Protein AF-A0A1G5GWK2-F1 (afdb_monomer)

Solvent-accessible surface area (backbone atoms only — not comparable to full-atom values): 12241 Å² total; per-residue (Å²): 136,85,73,80,83,69,47,66,73,45,77,50,76,36,78,90,76,44,31,38,38,36,33,33,75,87,71,53,70,38,60,38,48,40,36,56,52,54,61,65,31,82,72,57,94,70,72,61,85,35,79,88,57,49,75,77,46,79,45,73,51,80,86,55,30,36,34,38,29,35,71,88,74,49,69,34,65,44,38,43,66,55,51,64,69,62,24,53,70,39,89,90,46,51,70,92,72,78,83,71,66,73,89,78,49,56,78,72,50,66,67,54,44,51,55,34,43,50,73,40,61,41,94,90,48,95,44,29,36,52,56,52,40,32,60,78,46,78,48,79,44,96,83,30,34,35,44,34,35,28,45,64,96,64,92,85,49,81,68,61,73,57,43,45,59,54,52,24,53,39,42,38,68,33,82,33,36,75,38,47,46,58,47,82,44,72,77,79,67,80,52,82,82,52,30,39,71,70,50,30,58,74,71,72,56,130

pLDDT: mean 75.34, std 11.95, range [33.69, 89.25]

Mean predicted aligned error: 15.95 Å

InterPro domains:
  IPR002744 MIP18 family-like [PF01883] (110-183)
  IPR010376 Gamma-butyrobetaine hydroxylase-like, N-terminal [PF06155] (12-84)
  IPR034904 Fe-S cluster assembly domain superfamily [G3DSA:3.30.300.130] (105-205)
  IPR034904 Fe-S cluster assembly domain superfamily [SSF117916] (107-204)
  IPR038492 GBBH-like, N-terminal domain superfamily [G3DSA:3.30.2020.30] (1-86)
  IPR052339 Iron-Sulfur Protein Maturation MIP18 [PTHR42831] (108-205)

Structure (mmCIF, N/CA/C/O backbone):
data_AF-A0A1G5GWK2-F1
#
_entry.id   AF-A0A1G5GWK2-F1
#
loop_
_atom_site.group_PDB
_atom_site.id
_atom_site.type_symbol
_atom_site.label_atom_id
_atom_site.label_alt_id
_atom_site.label_comp_id
_atom_site.label_asym_id
_atom_site.label_entity_id
_atom_site.label_seq_id
_atom_site.pdbx_PDB_ins_code
_atom_site.Cartn_x
_atom_site.Cartn_y
_atom_site.Cartn_z
_atom_site.occupancy
_atom_site.B_iso_or_equiv
_atom_site.auth_seq_id
_atom_site.auth_comp_id
_atom_site.auth_asym_id
_atom_site.auth_atom_id
_atom_site.pdbx_PDB_model_num
ATOM 1 N N . MET A 1 1 ? -19.608 29.093 22.930 1.00 33.69 1 MET A N 1
ATOM 2 C CA . MET A 1 1 ? -20.678 28.173 23.363 1.00 33.69 1 MET A CA 1
ATOM 3 C C . MET A 1 1 ? -20.001 26.823 23.462 1.00 33.69 1 MET A C 1
ATOM 5 O O . MET A 1 1 ? -19.382 26.441 22.487 1.00 33.69 1 MET A O 1
ATOM 9 N N . SER A 1 2 ? -19.926 26.232 24.654 1.00 42.59 2 SER A N 1
ATOM 10 C CA . SER A 1 2 ? -19.188 24.982 24.875 1.00 42.59 2 SER A CA 1
ATOM 11 C C . SER A 1 2 ? -20.116 23.820 24.558 1.00 42.59 2 SER A C 1
ATOM 13 O O . SER A 1 2 ? -21.103 23.629 25.267 1.00 42.59 2 SER A O 1
ATOM 15 N N . GLU A 1 3 ? -19.836 23.119 23.467 1.00 47.50 3 GLU A N 1
ATOM 16 C CA . GLU A 1 3 ? -20.540 21.899 23.078 1.00 47.50 3 GLU A CA 1
ATOM 17 C C . GLU A 1 3 ? -20.382 20.830 24.177 1.00 47.50 3 GLU A C 1
ATOM 19 O O . GLU A 1 3 ? -19.393 20.844 24.927 1.00 47.50 3 GLU A O 1
ATOM 24 N N . PRO A 1 4 ? -21.399 19.976 24.389 1.00 46.78 4 PRO A N 1
ATOM 25 C CA . PRO A 1 4 ? -21.365 18.980 25.447 1.00 46.78 4 PRO A CA 1
ATOM 26 C C . PRO A 1 4 ? -20.210 18.010 25.197 1.00 46.78 4 PRO A C 1
ATOM 28 O O . PRO A 1 4 ? -20.049 17.481 24.108 1.00 46.78 4 PRO A O 1
ATOM 31 N N . ARG A 1 5 ? -19.401 17.787 26.236 1.00 54.09 5 ARG A N 1
ATOM 32 C CA . ARG A 1 5 ? -18.326 16.791 26.250 1.00 54.09 5 ARG A CA 1
ATOM 33 C C . ARG A 1 5 ? -18.954 15.408 26.095 1.00 54.09 5 ARG A C 1
ATOM 35 O O . ARG A 1 5 ? -19.371 14.824 27.097 1.00 54.09 5 ARG A O 1
ATOM 42 N N . GLU A 1 6 ? -19.074 14.931 24.864 1.00 63.03 6 GLU A N 1
ATOM 43 C CA . GLU A 1 6 ? -19.560 13.588 24.574 1.00 63.03 6 GLU A CA 1
ATOM 44 C C . GLU A 1 6 ? -18.576 12.582 25.175 1.00 63.03 6 GLU A C 1
ATOM 46 O O . GLU A 1 6 ? -17.414 12.491 24.783 1.00 63.03 6 GLU A O 1
ATOM 51 N N . GLN A 1 7 ? -19.028 11.891 26.219 1.00 69.50 7 GLN A N 1
ATOM 52 C CA . GLN A 1 7 ? -18.310 10.771 26.813 1.00 69.50 7 GLN A CA 1
ATOM 53 C C . GLN A 1 7 ? -18.835 9.489 26.167 1.00 69.50 7 GLN A C 1
ATOM 55 O O . GLN A 1 7 ? -20.051 9.377 25.963 1.00 69.50 7 GLN A O 1
ATOM 60 N N . PRO A 1 8 ? -17.960 8.521 25.866 1.00 77.56 8 PRO A N 1
ATOM 61 C CA . PRO A 1 8 ? -18.416 7.214 25.429 1.00 77.56 8 PRO A CA 1
ATOM 62 C C . PRO A 1 8 ? -19.188 6.517 26.554 1.00 77.56 8 PRO A C 1
ATOM 64 O O . PRO A 1 8 ? -18.833 6.641 27.730 1.00 77.56 8 PRO A O 1
ATOM 67 N N . GLN A 1 9 ? -20.260 5.811 26.197 1.00 79.94 9 GLN A N 1
ATOM 68 C CA . GLN A 1 9 ? -20.994 4.949 27.123 1.00 79.94 9 GLN A CA 1
ATOM 69 C C . GLN A 1 9 ? -20.260 3.634 27.354 1.00 79.94 9 GLN A C 1
ATOM 71 O O . GLN A 1 9 ? -20.165 3.188 28.498 1.00 79.94 9 GLN A O 1
ATOM 76 N N . GLU A 1 10 ? -19.717 3.038 26.292 1.00 80.81 10 GLU A N 1
ATOM 77 C CA . GLU A 1 10 ? -19.023 1.760 26.374 1.00 80.81 10 GLU A CA 1
ATOM 78 C C . GLU A 1 10 ? -17.808 1.725 25.442 1.00 80.81 10 GLU A C 1
ATOM 80 O O . GLU A 1 10 ? -17.816 2.290 24.352 1.00 80.81 10 GLU A O 1
ATOM 85 N N . ILE A 1 11 ? -16.733 1.080 25.900 1.00 83.75 11 ILE A N 1
ATOM 86 C CA . ILE A 1 11 ? -15.478 0.933 25.157 1.00 83.75 11 ILE A CA 1
ATOM 87 C C . ILE A 1 11 ? -15.162 -0.556 25.101 1.00 83.75 11 ILE A C 1
ATOM 89 O O . ILE A 1 11 ? -14.971 -1.198 26.138 1.00 83.75 11 ILE A O 1
ATOM 93 N N . ARG A 1 12 ? -15.108 -1.104 23.891 1.00 84.00 12 ARG A N 1
ATOM 94 C CA . ARG A 1 12 ? -14.919 -2.527 23.618 1.00 84.00 12 ARG A CA 1
ATOM 95 C C . ARG A 1 12 ? -13.641 -2.738 22.804 1.00 84.00 12 ARG A C 1
ATOM 97 O O . ARG A 1 12 ? -13.638 -2.600 21.583 1.00 84.00 12 ARG A O 1
ATOM 104 N N . PRO A 1 13 ? -12.524 -3.089 23.458 1.00 79.94 13 PRO A N 1
ATOM 105 C CA . PRO A 1 13 ? -11.309 -3.462 22.746 1.00 79.94 13 PRO A CA 1
ATOM 106 C C . PRO A 1 13 ? -11.412 -4.894 22.196 1.00 79.94 13 PRO A C 1
ATOM 108 O O . PRO A 1 13 ? -11.543 -5.864 22.945 1.00 79.94 13 PRO A O 1
ATOM 111 N N . HIS A 1 14 ? -11.300 -5.045 20.878 1.00 78.62 14 HIS A N 1
ATOM 112 C CA . HIS A 1 14 ? -11.260 -6.324 20.172 1.00 78.62 14 HIS A CA 1
ATOM 113 C C . HIS A 1 14 ? -9.814 -6.714 19.853 1.00 78.62 14 HIS A C 1
ATOM 115 O O . HIS A 1 14 ? -9.308 -6.483 18.757 1.00 78.62 14 HIS A O 1
ATOM 121 N N . THR A 1 15 ? -9.154 -7.392 20.795 1.00 70.69 15 THR A N 1
ATOM 122 C CA . THR A 1 15 ? -7.744 -7.810 20.656 1.00 70.69 15 THR A CA 1
ATOM 123 C C . THR A 1 15 ? -7.492 -8.797 19.513 1.00 70.69 15 THR A C 1
ATOM 125 O O . THR A 1 15 ? -6.421 -8.780 18.923 1.00 70.69 15 THR A O 1
ATOM 128 N N . LYS A 1 16 ? -8.469 -9.644 19.152 1.00 69.50 16 LYS A N 1
ATOM 129 C CA . LYS A 1 16 ? -8.338 -10.586 18.019 1.00 69.50 16 LYS A CA 1
ATOM 130 C C . LYS A 1 16 ? -8.371 -9.900 16.655 1.00 69.50 16 LYS A C 1
ATOM 132 O O . LYS A 1 16 ? -7.682 -10.344 15.747 1.00 69.50 16 LYS A O 1
ATOM 137 N N . SER A 1 17 ? -9.191 -8.860 16.529 1.00 67.94 17 SER A N 1
ATOM 138 C CA . SER A 1 17 ? -9.387 -8.121 15.278 1.00 67.94 17 SER A CA 1
ATOM 139 C C . SER A 1 17 ? -8.560 -6.836 15.226 1.00 67.94 17 SER A C 1
ATOM 141 O O . SER A 1 17 ? -8.677 -6.103 14.256 1.00 67.94 17 SER A O 1
ATOM 143 N N . LYS A 1 18 ? -7.755 -6.557 16.265 1.00 79.00 18 LYS A N 1
ATOM 144 C CA . LYS A 1 18 ? -6.955 -5.332 16.435 1.00 79.00 18 LYS A CA 1
ATOM 145 C C . LYS A 1 18 ? -7.763 -4.046 16.210 1.00 79.00 18 LYS A C 1
ATOM 147 O O . LYS A 1 18 ? -7.310 -3.124 15.534 1.00 79.00 18 LYS A O 1
ATOM 152 N N . ARG A 1 19 ? -8.978 -4.004 16.762 1.00 82.56 19 ARG A N 1
ATOM 153 C CA . ARG A 1 19 ? -9.920 -2.884 16.623 1.00 82.56 19 ARG A CA 1
ATOM 154 C C . ARG A 1 19 ? -10.457 -2.453 17.979 1.00 82.56 19 ARG A C 1
ATOM 156 O O . ARG A 1 19 ? -10.643 -3.284 18.866 1.00 82.56 19 ARG A O 1
ATOM 163 N N . LEU A 1 20 ? -10.685 -1.161 18.153 1.00 84.94 20 LEU A N 1
ATOM 164 C CA . LEU A 1 20 ? -11.293 -0.566 19.333 1.00 84.94 20 LEU A CA 1
ATOM 165 C C . LEU A 1 20 ? -12.658 -0.012 18.938 1.00 84.94 20 LEU A C 1
ATOM 167 O O . LEU A 1 20 ? -12.731 0.962 18.200 1.00 84.94 20 LEU A O 1
ATOM 171 N N . GLU A 1 21 ? -13.720 -0.622 19.446 1.00 85.19 21 GLU A N 1
ATOM 172 C CA . GLU A 1 21 ? -15.083 -0.129 19.264 1.00 85.19 21 GLU A CA 1
ATOM 173 C C . GLU A 1 21 ? -15.439 0.794 20.437 1.00 85.19 21 GLU A C 1
ATOM 175 O O . GLU A 1 21 ? -15.211 0.460 21.605 1.00 85.19 21 GLU A O 1
ATOM 180 N N . ILE A 1 22 ? -15.967 1.976 20.136 1.00 86.31 22 ILE A N 1
ATOM 181 C CA . ILE A 1 22 ? -16.386 2.976 21.116 1.00 86.31 22 ILE A CA 1
ATOM 182 C C . ILE A 1 22 ? -17.835 3.358 20.823 1.00 86.31 22 ILE A C 1
ATOM 184 O O . ILE A 1 22 ? -18.130 3.964 19.799 1.00 86.31 22 ILE A O 1
ATOM 188 N N . GLU A 1 23 ? -18.737 3.037 21.745 1.00 85.06 23 GLU A N 1
ATOM 189 C CA . GLU A 1 23 ? -20.142 3.437 21.678 1.00 85.06 23 GLU A CA 1
ATOM 190 C C . GLU A 1 23 ? -20.323 4.783 22.390 1.00 85.06 23 GLU A C 1
ATOM 192 O O . GLU A 1 23 ? -20.030 4.930 23.583 1.00 85.06 23 GLU A O 1
ATOM 197 N N . TRP A 1 24 ? -20.807 5.787 21.664 1.00 84.00 24 TRP A N 1
ATOM 198 C CA . TRP A 1 24 ? -21.051 7.134 22.171 1.00 84.00 24 TRP A CA 1
ATOM 199 C C . TRP A 1 24 ? -22.454 7.270 22.761 1.00 84.00 24 TRP A C 1
ATOM 201 O O . TRP A 1 24 ? -23.381 6.551 22.404 1.00 84.00 24 TRP A O 1
ATOM 211 N N . GLY A 1 25 ? -22.647 8.254 23.645 1.00 75.62 25 GLY A N 1
ATOM 212 C CA . GLY A 1 25 ? -23.950 8.502 24.276 1.00 75.62 25 GLY A CA 1
ATOM 213 C C . GLY A 1 25 ? -25.089 8.893 23.327 1.00 75.62 25 GLY A C 1
ATOM 214 O O . GLY A 1 25 ? -26.246 8.809 23.734 1.00 75.62 25 GLY A O 1
ATOM 215 N N . ASP A 1 26 ? -24.777 9.294 22.092 1.00 74.81 26 ASP A N 1
ATOM 216 C CA . ASP A 1 26 ? -25.754 9.568 21.028 1.00 74.81 26 ASP A CA 1
ATOM 217 C C . ASP A 1 26 ? -26.204 8.290 20.283 1.00 74.81 26 ASP A C 1
ATOM 219 O O . ASP A 1 26 ? -27.129 8.322 19.478 1.00 74.81 26 ASP A O 1
ATOM 223 N N . GLY A 1 27 ? -25.579 7.141 20.573 1.00 74.69 27 GLY A N 1
ATOM 224 C CA . GLY A 1 27 ? -25.789 5.878 19.861 1.00 74.69 27 GLY A CA 1
ATOM 225 C C . GLY A 1 27 ? -24.891 5.698 18.633 1.00 74.69 27 GLY A C 1
ATOM 226 O O . GLY A 1 27 ? -24.959 4.651 17.994 1.00 74.69 27 GLY A O 1
ATOM 227 N N . HIS A 1 28 ? -24.041 6.685 18.315 1.00 80.38 28 HIS A N 1
ATOM 228 C CA . HIS A 1 28 ? -22.959 6.531 17.337 1.00 80.38 28 HIS A CA 1
ATOM 229 C C . HIS A 1 28 ? -21.973 5.468 17.823 1.00 80.38 28 HIS A C 1
ATOM 231 O O . HIS A 1 28 ? -21.650 5.431 19.012 1.00 80.38 28 HIS A O 1
ATOM 237 N N . ILE A 1 29 ? -21.479 4.628 16.921 1.00 83.31 29 ILE A N 1
ATOM 238 C CA . ILE A 1 29 ? -20.459 3.624 17.228 1.00 83.31 29 ILE A CA 1
ATOM 239 C C . ILE A 1 29 ? -19.264 3.930 16.344 1.00 83.31 29 ILE A C 1
ATOM 241 O O . ILE A 1 29 ? -19.375 3.882 15.125 1.00 83.31 29 ILE A O 1
ATOM 245 N N . SER A 1 30 ? -18.142 4.229 16.983 1.00 82.44 30 SER A N 1
ATOM 246 C CA . SER A 1 30 ? -16.869 4.437 16.313 1.00 82.44 30 SER A CA 1
ATOM 247 C C . SER A 1 30 ? -16.029 3.176 16.347 1.00 82.44 30 SER A C 1
ATOM 249 O O . SER A 1 30 ? -15.806 2.613 17.422 1.00 82.44 30 SER A O 1
ATOM 251 N N . ASP A 1 31 ? -15.518 2.767 15.194 1.00 83.75 31 ASP A N 1
ATOM 252 C CA . ASP A 1 31 ? -14.572 1.662 15.064 1.00 83.75 31 ASP A CA 1
ATOM 253 C C . ASP A 1 31 ? -13.180 2.217 14.745 1.00 83.75 31 ASP A C 1
ATOM 255 O O . ASP A 1 31 ? -12.992 2.904 13.753 1.00 83.75 31 ASP A O 1
ATOM 259 N N . PHE A 1 32 ? -12.189 1.943 15.592 1.00 85.19 32 PHE A N 1
ATOM 260 C CA . PHE A 1 32 ? -10.818 2.401 15.370 1.00 85.19 32 PHE A CA 1
ATOM 261 C C . PHE A 1 32 ? -9.867 1.217 15.177 1.00 85.19 32 PHE A C 1
ATOM 263 O O . PHE A 1 32 ? -9.680 0.425 16.110 1.00 85.19 32 PHE A O 1
ATOM 270 N N . PRO A 1 33 ? -9.182 1.103 14.029 1.00 82.94 33 PRO A N 1
ATOM 271 C CA . PRO A 1 33 ? -8.056 0.190 13.883 1.00 82.94 33 PRO A CA 1
ATOM 272 C C . PRO A 1 33 ? -6.929 0.546 14.864 1.00 82.94 33 PRO A C 1
ATOM 274 O O . PRO A 1 33 ? -6.634 1.718 15.105 1.00 82.94 33 PRO A O 1
ATOM 277 N N . TYR A 1 34 ? -6.244 -0.455 15.420 1.00 82.56 34 TYR A N 1
ATOM 278 C CA . TYR A 1 34 ? -5.101 -0.207 16.312 1.00 82.56 34 TYR A CA 1
ATOM 279 C C . TYR A 1 34 ? -3.940 0.499 15.595 1.00 82.56 34 TYR A C 1
ATOM 281 O O . TYR A 1 34 ? -3.265 1.329 16.209 1.00 82.56 34 TYR A O 1
ATOM 289 N N . SER A 1 35 ? -3.748 0.216 14.302 1.00 75.44 35 SER A N 1
ATOM 290 C CA . SER A 1 35 ? -2.809 0.932 13.430 1.00 75.44 35 SER A CA 1
ATOM 291 C C . SER A 1 35 ? -3.149 2.421 13.360 1.00 75.44 35 SER A C 1
ATOM 293 O O . SER A 1 35 ? -2.309 3.255 13.689 1.00 75.44 35 SER A O 1
ATOM 295 N N . PHE A 1 36 ? -4.414 2.746 13.078 1.00 79.44 36 PHE A N 1
ATOM 296 C CA . PHE A 1 36 ? -4.898 4.123 13.001 1.00 79.44 36 PHE A CA 1
ATOM 297 C C . PHE A 1 36 ? -4.657 4.903 14.298 1.00 79.44 36 PHE A C 1
ATOM 299 O O . PHE A 1 36 ? -4.163 6.034 14.264 1.00 79.44 36 PHE A O 1
ATOM 306 N N . LEU A 1 37 ? -4.976 4.296 15.449 1.00 82.00 37 LEU A N 1
ATOM 307 C CA . LEU A 1 37 ? -4.736 4.908 16.756 1.00 82.00 37 LEU A CA 1
ATOM 308 C C . LEU A 1 37 ? -3.251 5.234 16.912 1.00 82.00 37 LEU A C 1
ATOM 310 O O . LEU A 1 37 ? -2.902 6.364 17.230 1.00 82.00 37 LEU A O 1
ATOM 314 N N . ARG A 1 38 ? -2.368 4.278 16.617 1.00 78.00 38 ARG A N 1
ATOM 315 C CA . ARG A 1 38 ? -0.921 4.474 16.712 1.00 78.00 38 ARG A CA 1
ATOM 316 C C . ARG A 1 38 ? -0.401 5.583 15.790 1.00 78.00 38 ARG A C 1
ATOM 318 O O . ARG A 1 38 ? 0.386 6.407 16.252 1.00 78.00 38 ARG A O 1
ATOM 325 N N . GLU A 1 39 ? -0.815 5.620 14.528 1.00 74.44 39 GLU A N 1
ATOM 326 C CA . GLU A 1 39 ? -0.370 6.640 13.561 1.00 74.44 39 GLU A CA 1
ATOM 327 C C . GLU A 1 39 ? -0.803 8.052 13.965 1.00 74.44 39 GLU A C 1
ATOM 329 O O . GLU A 1 39 ? -0.059 9.026 13.800 1.00 74.44 39 GLU A O 1
ATOM 334 N N . ASN A 1 40 ? -1.990 8.151 14.562 1.00 74.75 40 ASN A N 1
ATOM 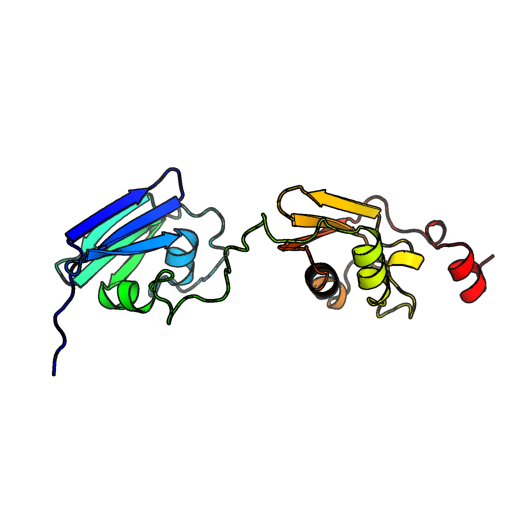335 C CA . ASN A 1 40 ? -2.573 9.401 15.032 1.00 74.75 40 ASN A CA 1
ATOM 336 C C . ASN A 1 40 ? -2.272 9.688 16.511 1.00 74.75 40 ASN A C 1
ATOM 338 O O . ASN A 1 40 ? -2.878 10.585 17.101 1.00 74.75 40 ASN A O 1
ATOM 342 N N . ALA A 1 41 ? -1.314 8.976 17.116 1.00 76.31 41 ALA A N 1
ATOM 343 C CA . ALA A 1 41 ? -0.930 9.162 18.509 1.00 76.31 41 ALA A CA 1
ATOM 344 C C . ALA A 1 41 ? -0.387 10.583 18.759 1.00 76.31 41 ALA A C 1
ATOM 346 O O . ALA A 1 41 ? 0.714 10.916 18.312 1.00 76.31 41 ALA A O 1
ATOM 347 N N . PRO A 1 42 ? -1.089 11.437 19.530 1.00 67.25 42 PRO A N 1
ATOM 348 C CA . PRO A 1 42 ? -0.737 12.855 19.653 1.00 67.25 42 PRO A CA 1
ATOM 349 C C . PRO A 1 42 ? 0.559 13.102 20.439 1.00 67.25 42 PRO A C 1
ATOM 351 O O . PRO A 1 42 ? 1.153 14.174 20.342 1.00 67.25 42 PRO A O 1
ATOM 354 N N . SER A 1 43 ? 0.986 12.132 21.250 1.00 67.38 43 SER A N 1
ATOM 355 C CA . SER A 1 43 ? 2.127 12.246 22.163 1.00 67.38 43 SER A CA 1
ATOM 356 C C . SER A 1 43 ? 3.369 11.476 21.715 1.00 67.38 43 SER A C 1
ATOM 358 O O . SER A 1 43 ? 4.356 11.472 22.450 1.00 67.38 43 SER A O 1
ATOM 360 N N . LEU A 1 44 ? 3.336 10.816 20.552 1.00 66.31 44 LEU A N 1
ATOM 361 C CA . LEU A 1 44 ? 4.455 10.017 20.058 1.00 66.31 44 LEU A CA 1
ATOM 362 C C . LEU A 1 44 ? 5.167 10.743 18.907 1.00 66.31 44 LEU A C 1
ATOM 364 O O . LEU A 1 44 ? 4.525 11.101 17.922 1.00 66.31 44 LEU A O 1
ATOM 368 N N . PRO A 1 45 ? 6.484 11.005 19.028 1.00 55.22 45 PRO A N 1
ATOM 369 C CA . PRO A 1 45 ? 7.229 11.771 18.030 1.00 55.22 45 PRO A CA 1
ATOM 370 C C . PRO A 1 45 ? 7.540 10.967 16.761 1.00 55.22 45 PRO A C 1
ATOM 372 O O . PRO A 1 45 ? 7.840 11.568 15.733 1.00 55.22 45 PRO A O 1
ATOM 375 N N . ASP A 1 46 ? 7.480 9.634 16.835 1.00 56.12 46 ASP A N 1
ATOM 376 C CA . ASP A 1 46 ? 7.877 8.724 15.766 1.00 56.12 46 ASP A CA 1
ATOM 377 C C . ASP A 1 46 ? 6.643 7.969 15.251 1.00 56.12 46 ASP A C 1
ATOM 379 O O . ASP A 1 46 ? 6.181 6.995 15.850 1.00 56.12 46 ASP A O 1
ATOM 383 N N . ARG A 1 47 ? 6.085 8.459 14.137 1.00 59.56 47 ARG A N 1
ATOM 384 C CA . ARG A 1 47 ? 5.023 7.796 13.358 1.00 59.56 47 ARG A CA 1
ATOM 385 C C . ARG A 1 47 ? 5.600 6.632 12.540 1.00 59.56 47 ARG A C 1
ATOM 387 O O . ARG A 1 47 ? 5.328 6.515 11.349 1.00 59.56 47 ARG A O 1
ATOM 394 N N . ALA A 1 48 ? 6.495 5.850 13.142 1.00 51.00 48 ALA A N 1
ATOM 395 C CA . ALA A 1 48 ? 7.021 4.651 12.512 1.00 51.00 48 ALA A CA 1
ATOM 396 C C . ALA A 1 48 ? 5.902 3.633 12.303 1.00 51.00 48 ALA A C 1
ATOM 398 O O . ALA A 1 48 ? 4.909 3.639 13.034 1.00 51.00 48 ALA A O 1
ATOM 399 N N . ASP A 1 49 ? 6.126 2.790 11.296 1.00 56.19 49 ASP A N 1
ATOM 400 C CA . ASP A 1 49 ? 5.263 1.713 10.825 1.00 56.19 49 ASP A CA 1
ATOM 401 C C . ASP A 1 49 ? 4.367 1.143 11.935 1.00 56.19 49 ASP A C 1
ATOM 403 O O . ASP A 1 49 ? 4.814 0.434 12.837 1.00 56.19 49 ASP A O 1
ATOM 407 N N . ALA A 1 50 ? 3.088 1.518 11.890 1.00 59.19 50 ALA A N 1
ATOM 408 C CA . ALA A 1 50 ? 2.080 1.056 12.836 1.00 59.19 50 ALA A CA 1
ATOM 409 C C . ALA A 1 50 ? 1.571 -0.353 12.501 1.00 59.19 50 ALA A C 1
ATOM 411 O O . ALA A 1 50 ? 0.702 -0.890 13.201 1.00 59.19 50 ALA A O 1
ATOM 412 N N . SER A 1 51 ? 2.106 -0.954 11.432 1.00 52.72 51 SER A N 1
ATOM 413 C CA . SER A 1 51 ? 1.743 -2.287 10.994 1.00 52.72 51 SER A CA 1
ATOM 414 C C . SER A 1 51 ? 2.185 -3.307 12.054 1.00 52.72 51 SER A C 1
ATOM 416 O O . SER A 1 51 ? 3.348 -3.440 12.424 1.00 52.72 51 SER A O 1
ATOM 418 N N . GLY A 1 52 ? 1.206 -3.992 12.645 1.00 60.19 52 GLY A N 1
ATOM 419 C CA . GLY A 1 52 ? 1.462 -5.037 13.636 1.00 60.19 52 GLY A CA 1
ATOM 420 C C . GLY A 1 52 ? 1.551 -4.594 15.099 1.00 60.19 52 GLY A C 1
ATOM 421 O O . GLY A 1 52 ? 1.768 -5.463 15.937 1.00 60.19 52 GLY A O 1
ATOM 422 N N . ILE A 1 53 ? 1.316 -3.321 15.439 1.00 67.88 53 ILE A N 1
ATOM 423 C CA . ILE A 1 53 ? 1.298 -2.878 16.844 1.00 67.88 53 ILE A CA 1
ATOM 424 C C . ILE A 1 53 ? -0.014 -3.285 17.534 1.00 67.88 53 ILE A C 1
ATOM 426 O O . ILE A 1 53 ? -1.112 -3.048 17.031 1.00 67.88 53 ILE A O 1
ATOM 430 N N . ASP A 1 54 ? 0.111 -3.880 18.721 1.00 75.12 54 ASP A N 1
ATOM 431 C CA . ASP A 1 54 ? -1.010 -4.269 19.576 1.00 75.12 54 ASP A CA 1
ATOM 432 C C . ASP A 1 54 ? -1.151 -3.319 20.775 1.00 75.12 54 ASP A C 1
ATOM 434 O O . ASP A 1 54 ? -0.163 -2.853 21.348 1.00 75.12 54 ASP A O 1
ATOM 438 N N . ILE A 1 55 ? -2.392 -3.035 21.173 1.00 80.31 55 ILE A N 1
ATOM 439 C CA . ILE A 1 55 ? -2.691 -2.291 22.400 1.00 80.31 55 ILE A CA 1
ATOM 440 C C . ILE A 1 55 ? -2.958 -3.299 23.515 1.00 80.31 55 ILE A C 1
ATOM 442 O O . ILE A 1 55 ? -3.833 -4.161 23.402 1.00 80.31 55 ILE A O 1
ATOM 446 N N . THR A 1 56 ? -2.179 -3.188 24.586 1.00 81.50 56 THR A N 1
ATOM 447 C CA . THR A 1 56 ? -2.188 -4.124 25.715 1.00 81.50 56 THR A CA 1
ATOM 448 C C . THR A 1 56 ? -3.096 -3.668 26.850 1.00 81.50 56 THR A C 1
ATOM 450 O O . THR A 1 56 ? -3.661 -4.515 27.539 1.00 81.50 56 THR A O 1
ATOM 453 N N . ASP A 1 57 ? -3.266 -2.355 27.028 1.00 81.50 57 ASP A N 1
ATOM 454 C CA . ASP A 1 57 ? -4.065 -1.788 28.114 1.00 81.50 57 ASP A CA 1
ATOM 455 C C . ASP A 1 57 ? -4.753 -0.479 27.706 1.00 81.50 57 ASP A C 1
ATOM 457 O O . ASP A 1 57 ? -4.241 0.291 26.887 1.00 81.50 57 ASP A O 1
ATOM 461 N N . PHE A 1 58 ? -5.920 -0.232 28.305 1.00 83.88 58 PHE A N 1
ATOM 462 C CA . PHE A 1 58 ? -6.754 0.943 28.069 1.00 83.88 58 PHE A CA 1
ATOM 463 C C . PHE A 1 58 ? -7.238 1.492 29.412 1.00 83.88 58 PHE A C 1
ATOM 465 O O . PHE A 1 58 ? -8.025 0.847 30.108 1.00 83.88 58 PHE A O 1
ATOM 472 N N . GLN A 1 59 ? -6.804 2.698 29.775 1.00 82.50 59 GLN A N 1
ATOM 473 C CA . GLN A 1 59 ? -7.168 3.335 31.040 1.00 82.50 59 GLN A CA 1
ATOM 4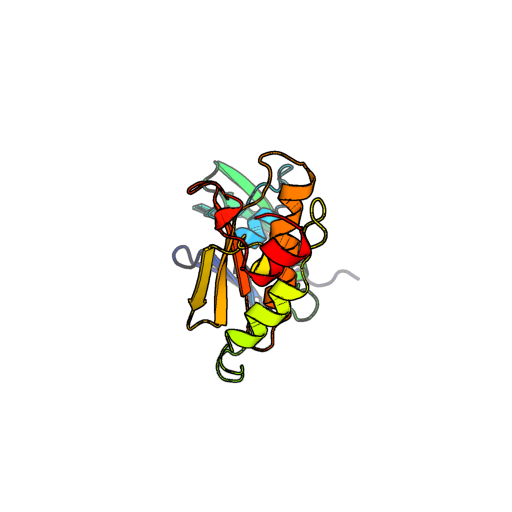74 C C . GLN A 1 59 ? -7.873 4.670 30.790 1.00 82.50 59 GLN A C 1
ATOM 476 O O . GLN A 1 59 ? -7.265 5.585 30.231 1.00 82.50 59 GLN A O 1
ATOM 481 N N . PRO A 1 60 ? -9.135 4.848 31.216 1.00 81.75 60 PRO A N 1
ATOM 482 C CA . PRO A 1 60 ? -9.780 6.152 31.149 1.00 81.75 60 PRO A CA 1
ATOM 483 C C . PRO A 1 60 ? -9.061 7.147 32.073 1.00 81.75 60 PRO A C 1
ATOM 485 O O . PRO A 1 60 ? -8.874 6.901 33.267 1.00 81.75 60 PRO A O 1
ATOM 488 N N . VAL A 1 61 ? -8.671 8.297 31.523 1.00 81.94 61 VAL A N 1
ATOM 489 C CA . VAL A 1 61 ? -8.016 9.388 32.252 1.00 81.94 61 VAL A CA 1
ATOM 490 C C . VAL A 1 61 ? -9.063 10.446 32.584 1.00 81.94 61 VAL A C 1
ATOM 492 O O . VAL A 1 61 ? -9.341 11.377 31.822 1.00 81.94 61 VAL A O 1
ATOM 495 N N . GLY A 1 62 ? -9.675 10.287 33.756 1.00 78.62 62 GLY A N 1
ATOM 496 C CA . GLY A 1 62 ? -10.755 11.159 34.210 1.00 78.62 62 GLY A CA 1
ATOM 497 C C . GLY A 1 62 ? -11.989 11.054 33.310 1.00 78.62 62 GLY A C 1
ATOM 498 O O . GLY A 1 62 ? -12.423 9.960 32.971 1.00 78.62 62 GLY A O 1
ATOM 499 N N . HIS A 1 63 ? -12.565 12.200 32.941 1.00 75.69 63 HIS A N 1
ATOM 500 C CA . HIS A 1 63 ? -13.807 12.278 32.155 1.00 75.69 63 HIS A CA 1
ATOM 501 C C . HIS A 1 63 ? -13.604 12.763 30.711 1.00 75.69 63 HIS A C 1
ATOM 503 O O . HIS A 1 63 ? -14.584 13.045 30.028 1.00 75.69 63 HIS A O 1
ATOM 509 N N . TYR A 1 64 ? -12.360 12.948 30.258 1.00 78.50 64 TYR A N 1
ATOM 510 C CA . TYR A 1 64 ? -12.084 13.660 29.000 1.00 78.50 64 TYR A CA 1
ATOM 511 C C . TYR A 1 64 ? -11.130 12.936 28.045 1.00 78.50 64 TYR A C 1
ATOM 513 O O . TYR A 1 64 ? -10.972 13.387 26.910 1.00 78.50 64 TYR A O 1
ATOM 521 N N . ALA A 1 65 ? -10.474 11.864 28.487 1.00 85.62 65 ALA A N 1
ATOM 522 C CA . ALA A 1 65 ? -9.484 11.165 27.688 1.00 85.62 65 ALA A CA 1
ATOM 523 C C . ALA A 1 65 ? -9.376 9.686 28.061 1.00 85.62 65 ALA A C 1
ATOM 525 O O . ALA A 1 65 ? -9.786 9.265 29.144 1.00 85.62 65 ALA A O 1
ATOM 526 N N . ILE A 1 66 ? -8.740 8.933 27.176 1.00 86.75 66 ILE A N 1
ATOM 527 C CA . ILE A 1 66 ? -8.293 7.564 27.379 1.00 86.75 66 ILE A CA 1
ATOM 528 C C . ILE A 1 66 ? -6.796 7.486 27.124 1.00 86.75 66 ILE A C 1
ATOM 530 O O . ILE A 1 66 ? -6.280 8.037 26.154 1.00 86.75 66 ILE A O 1
ATOM 534 N N . GLN A 1 67 ? -6.091 6.814 28.019 1.00 88.69 67 GLN A N 1
ATOM 535 C CA . GLN A 1 67 ? -4.704 6.443 27.834 1.00 88.69 67 GLN A CA 1
ATOM 536 C C . GLN A 1 67 ? -4.654 5.006 27.328 1.00 88.69 67 GLN A C 1
ATOM 538 O O . GLN A 1 67 ? -5.265 4.116 27.912 1.00 88.69 67 GLN A O 1
ATOM 543 N N . MET A 1 68 ? -3.934 4.795 26.237 1.00 87.50 68 MET A N 1
ATOM 544 C CA . MET A 1 68 ? -3.736 3.491 25.616 1.00 87.50 68 MET A CA 1
ATOM 545 C C . MET A 1 68 ? -2.261 3.127 25.716 1.00 87.50 68 MET A C 1
ATOM 547 O O . MET A 1 68 ? -1.406 3.960 25.405 1.00 87.50 68 MET A O 1
ATOM 551 N N . THR A 1 69 ? -1.964 1.903 26.144 1.00 86.31 69 THR A N 1
ATOM 552 C CA . THR A 1 69 ? -0.595 1.389 26.254 1.00 86.31 69 THR A CA 1
ATOM 553 C C . THR A 1 69 ? -0.339 0.355 25.168 1.00 86.31 69 THR A C 1
ATOM 555 O O . THR A 1 69 ? -1.006 -0.677 25.096 1.00 86.31 69 THR A O 1
ATOM 558 N N . PHE A 1 70 ? 0.648 0.628 24.326 1.00 84.06 70 PHE A N 1
ATOM 559 C CA . PHE A 1 70 ? 1.070 -0.242 23.236 1.00 84.06 70 PHE A CA 1
ATOM 560 C C . PHE A 1 70 ? 2.024 -1.333 23.739 1.00 84.06 70 PHE A C 1
ATOM 562 O O . PHE A 1 70 ? 2.705 -1.157 24.750 1.00 84.06 70 PHE A O 1
ATOM 569 N N . ASP A 1 71 ? 2.108 -2.445 23.009 1.00 81.25 71 ASP A N 1
ATOM 570 C CA . ASP A 1 71 ? 3.073 -3.533 23.249 1.00 81.25 71 ASP A CA 1
ATOM 571 C C . ASP A 1 71 ? 4.534 -3.043 23.272 1.00 81.25 71 ASP A C 1
ATOM 573 O O . ASP A 1 71 ? 5.359 -3.556 24.027 1.00 81.25 71 ASP A O 1
ATOM 577 N N . THR A 1 72 ? 4.836 -1.955 22.556 1.00 74.88 72 THR A N 1
ATOM 578 C CA . THR A 1 72 ? 6.157 -1.305 22.566 1.00 74.88 72 THR A CA 1
ATOM 579 C C . THR A 1 72 ? 6.538 -0.696 23.925 1.00 74.88 72 THR A C 1
ATOM 581 O O . THR A 1 72 ? 7.663 -0.229 24.104 1.00 74.88 72 THR A O 1
ATOM 584 N N . GLY A 1 73 ? 5.616 -0.680 24.895 1.00 77.94 73 GLY A N 1
ATOM 585 C CA . GLY A 1 73 ? 5.772 -0.043 26.205 1.00 77.94 73 GLY A CA 1
ATOM 586 C C . GLY A 1 73 ? 5.480 1.459 26.192 1.00 77.94 73 GLY A C 1
ATOM 587 O O . GLY A 1 73 ? 5.508 2.110 27.237 1.00 77.94 73 GLY A O 1
ATOM 588 N N . GLU A 1 74 ? 5.176 2.021 25.024 1.00 82.44 74 GLU A N 1
ATOM 589 C CA . GLU A 1 74 ? 4.765 3.410 24.880 1.00 82.44 74 GLU A CA 1
ATOM 590 C C . GLU A 1 74 ? 3.291 3.572 25.246 1.00 82.44 74 GLU A C 1
ATOM 592 O O . GLU A 1 74 ? 2.476 2.669 25.068 1.00 82.44 74 GLU A O 1
ATOM 597 N N . SER A 1 75 ? 2.922 4.741 25.761 1.00 83.88 75 SER A N 1
ATOM 598 C CA . SER A 1 75 ? 1.524 5.073 26.031 1.00 83.88 75 SER A CA 1
ATOM 599 C C . SER A 1 75 ? 1.164 6.394 25.376 1.00 83.88 75 SER A C 1
ATOM 601 O O . SER A 1 75 ? 1.949 7.343 25.420 1.00 83.88 75 SER A O 1
ATOM 603 N N . ALA A 1 76 ? -0.028 6.456 24.791 1.00 84.50 76 ALA A N 1
ATOM 604 C CA . ALA A 1 76 ? -0.575 7.673 24.210 1.00 84.50 76 ALA A CA 1
ATOM 605 C C . ALA A 1 76 ? -1.926 8.008 24.832 1.00 84.50 76 ALA A C 1
ATOM 607 O O . ALA A 1 76 ? -2.720 7.121 25.146 1.00 84.50 76 ALA A O 1
ATOM 608 N N . THR A 1 77 ? -2.178 9.302 25.007 1.00 87.00 77 THR A N 1
ATOM 609 C CA . THR A 1 77 ? -3.426 9.806 25.583 1.00 87.00 77 THR A CA 1
ATOM 610 C C . THR A 1 77 ? -4.259 10.461 24.495 1.00 87.00 77 THR A C 1
ATOM 612 O O . THR A 1 77 ? -3.856 11.483 23.945 1.00 87.00 77 THR A O 1
ATOM 615 N N . TYR A 1 78 ? -5.439 9.907 24.233 1.00 85.19 78 TYR A N 1
ATOM 616 C CA . TYR A 1 78 ? -6.409 10.433 23.279 1.00 85.19 78 TYR A CA 1
ATOM 617 C C . TYR A 1 78 ? -7.542 11.104 24.031 1.00 85.19 78 TYR A C 1
ATOM 619 O O . TYR A 1 78 ? -8.139 10.513 24.929 1.00 85.19 78 TYR A O 1
ATOM 627 N N . THR A 1 79 ? -7.855 12.344 23.679 1.00 86.44 79 THR A N 1
ATOM 628 C CA . THR A 1 79 ? -9.069 12.982 24.186 1.00 86.44 79 THR A CA 1
ATOM 629 C C . THR A 1 79 ? -10.287 12.414 23.465 1.00 86.44 79 THR A C 1
ATOM 631 O O . THR A 1 79 ? -10.199 12.030 22.300 1.00 86.44 79 THR A O 1
ATOM 634 N N . TRP A 1 80 ? -11.439 12.385 24.139 1.00 85.31 80 TRP A N 1
ATOM 635 C CA . TRP A 1 80 ? -12.692 11.944 23.513 1.00 85.31 80 TRP A CA 1
ATOM 636 C C . TRP A 1 80 ? -13.036 12.772 22.273 1.00 85.31 80 TRP A C 1
ATOM 638 O O . TRP A 1 80 ? -13.451 12.225 21.262 1.00 85.31 80 TRP A O 1
ATOM 648 N N . GLU A 1 81 ? -12.769 14.077 22.330 1.00 81.38 81 GLU A N 1
ATOM 649 C CA . GLU A 1 81 ? -12.936 14.998 21.203 1.00 81.38 81 GLU A CA 1
ATOM 650 C C . GLU A 1 81 ? -12.010 14.656 20.029 1.00 81.38 81 GLU A C 1
ATOM 652 O O . GLU A 1 81 ? -12.448 14.668 18.884 1.00 81.38 81 GLU A O 1
ATOM 657 N N . ALA A 1 82 ? -10.749 14.301 20.299 1.00 79.81 82 ALA A N 1
ATOM 658 C CA . ALA A 1 82 ? -9.823 13.905 19.244 1.00 79.81 82 ALA A CA 1
ATOM 659 C C . ALA A 1 82 ? -10.255 12.592 18.590 1.00 79.81 82 ALA A C 1
ATOM 661 O O . ALA A 1 82 ? -10.229 12.508 17.371 1.00 79.81 82 ALA A O 1
ATOM 662 N N . LEU A 1 83 ? -10.692 11.600 19.374 1.00 83.00 83 LEU A N 1
ATOM 663 C CA . LEU A 1 83 ? -11.222 10.349 18.823 1.00 83.00 83 LEU A CA 1
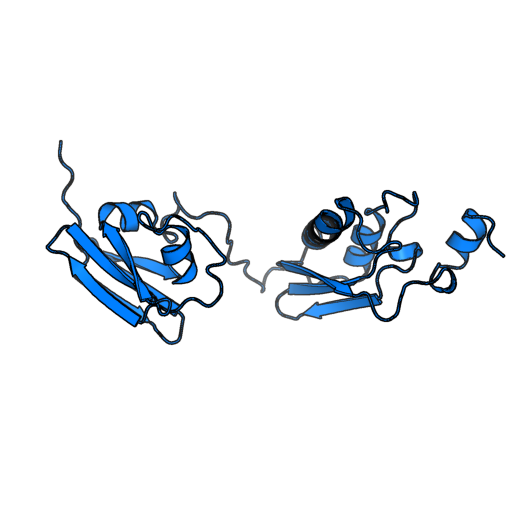ATOM 664 C C . LEU A 1 83 ? -12.469 10.608 17.980 1.00 83.00 83 LEU A C 1
ATOM 666 O O . LEU A 1 83 ? -12.533 10.137 16.856 1.00 83.00 83 LEU A O 1
ATOM 670 N N . ARG A 1 84 ? -13.412 11.418 18.472 1.00 79.69 84 ARG A N 1
ATOM 671 C CA . ARG A 1 84 ? -14.643 11.723 17.734 1.00 79.69 84 ARG A CA 1
ATOM 672 C C . ARG A 1 84 ? -14.385 12.498 16.443 1.00 79.69 84 ARG A C 1
ATOM 674 O O . ARG A 1 84 ? -15.042 12.241 15.448 1.00 79.69 84 ARG A O 1
ATOM 681 N N . ASN A 1 85 ? -13.441 13.436 16.453 1.00 77.38 85 ASN A N 1
ATOM 682 C CA . ASN A 1 85 ? -13.077 14.190 15.254 1.00 77.38 85 ASN A CA 1
ATOM 683 C C . ASN A 1 85 ? -12.201 13.384 14.286 1.00 77.38 85 ASN A C 1
ATOM 685 O O . ASN A 1 85 ? -12.109 13.732 13.123 1.00 77.38 85 ASN A O 1
ATOM 689 N N . SER A 1 86 ? -11.534 12.333 14.759 1.00 70.88 86 SER A N 1
ATOM 690 C CA . SER A 1 86 ? -10.704 11.452 13.925 1.00 70.88 86 SER A CA 1
ATOM 691 C C . SER A 1 86 ? -11.427 10.139 13.639 1.00 70.88 86 SER A C 1
ATOM 693 O O . SER A 1 86 ? -10.776 9.123 13.423 1.00 70.88 86 SER A O 1
ATOM 695 N N . ASP A 1 87 ? -12.755 10.135 13.742 1.00 73.25 87 ASP A N 1
ATOM 696 C CA . ASP A 1 87 ? -13.567 8.942 13.596 1.00 73.25 87 ASP A CA 1
ATOM 697 C C . ASP A 1 87 ? -13.526 8.449 12.145 1.00 73.25 87 ASP A C 1
ATOM 699 O O . ASP A 1 87 ? -14.056 9.139 11.276 1.00 73.25 87 ASP A O 1
ATOM 703 N N . PRO A 1 88 ? -12.925 7.285 11.848 1.00 64.81 88 PRO A N 1
ATOM 704 C CA . PRO A 1 88 ? -12.848 6.799 10.472 1.00 64.81 88 PRO A CA 1
ATOM 705 C C . PRO A 1 88 ? -14.224 6.364 9.946 1.00 64.81 88 PRO A C 1
ATOM 707 O O . PRO A 1 88 ? -14.418 6.294 8.737 1.00 64.81 88 PRO A O 1
ATOM 710 N N . THR A 1 89 ? -15.186 6.103 10.840 1.00 63.69 89 THR A N 1
ATOM 711 C CA . THR A 1 89 ? -16.577 5.791 10.486 1.00 63.69 89 THR A CA 1
ATOM 712 C C . THR A 1 89 ? -17.435 7.027 10.200 1.00 63.69 89 THR A C 1
ATOM 714 O O . THR A 1 89 ? -18.571 6.883 9.748 1.00 63.69 89 THR A O 1
ATOM 717 N N . ASP A 1 90 ? -16.925 8.238 10.444 1.00 63.50 90 ASP A N 1
ATOM 718 C CA . ASP A 1 90 ? -17.615 9.479 10.107 1.00 63.50 90 ASP A CA 1
ATOM 719 C C . ASP A 1 90 ? -17.334 9.841 8.643 1.00 63.50 90 ASP A C 1
ATOM 721 O O . ASP A 1 90 ? -16.180 9.968 8.225 1.00 63.50 90 ASP A O 1
ATOM 725 N N . GLU A 1 91 ? -18.396 10.042 7.857 1.00 52.38 91 GLU A N 1
ATOM 726 C CA . GLU A 1 91 ? -18.313 10.330 6.417 1.00 52.38 91 GLU A CA 1
ATOM 727 C C . GLU A 1 91 ? -17.465 11.580 6.090 1.00 52.38 91 GLU A C 1
ATOM 729 O O . GLU A 1 91 ? -17.038 11.748 4.949 1.00 52.38 91 GLU A O 1
ATOM 734 N N . ALA A 1 92 ? -17.198 12.46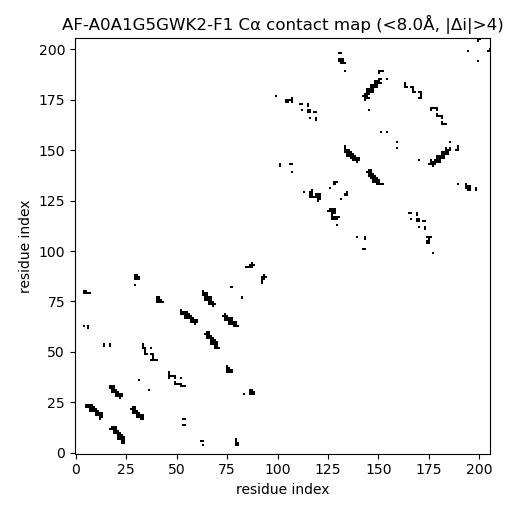7 7.063 1.00 51.41 92 ALA A N 1
ATOM 735 C CA . ALA A 1 92 ? -16.336 13.635 6.880 1.00 51.41 92 ALA A CA 1
ATOM 736 C C . ALA A 1 92 ? -14.837 13.368 7.135 1.00 51.41 92 ALA A C 1
ATOM 738 O O . ALA A 1 92 ? -14.017 14.216 6.773 1.00 51.41 92 ALA A O 1
ATOM 739 N N . ASN A 1 93 ? -14.472 12.232 7.744 1.00 49.88 93 ASN A N 1
ATOM 740 C CA . ASN A 1 93 ? -13.098 11.885 8.140 1.00 49.88 93 ASN A CA 1
ATOM 741 C C . ASN A 1 93 ? -12.581 10.561 7.553 1.00 49.88 93 ASN A C 1
ATOM 743 O O . ASN A 1 93 ? -11.419 10.217 7.779 1.00 49.88 93 ASN A O 1
ATOM 747 N N . ALA A 1 94 ? -13.395 9.855 6.766 1.00 49.00 94 ALA A N 1
ATOM 748 C CA . ALA A 1 94 ? -12.955 8.728 5.955 1.00 49.00 94 ALA A CA 1
ATOM 749 C C . ALA A 1 94 ? -11.913 9.192 4.916 1.00 49.00 94 ALA A C 1
ATOM 751 O O . ALA A 1 94 ? -12.247 9.700 3.846 1.00 49.00 94 ALA A O 1
ATOM 752 N N . GLY A 1 95 ? -10.628 9.059 5.250 1.00 42.19 95 GLY A N 1
ATOM 753 C CA . GLY A 1 95 ? -9.576 8.977 4.243 1.00 42.19 95 GLY A CA 1
ATOM 754 C C . GLY A 1 95 ? -9.766 7.688 3.447 1.00 42.19 95 GLY A C 1
ATOM 755 O O . GLY A 1 95 ? -10.025 6.654 4.053 1.00 42.19 95 GLY A O 1
ATOM 756 N N . ASP A 1 96 ? -9.683 7.792 2.120 1.00 44.78 96 ASP A N 1
ATOM 757 C CA . ASP A 1 96 ? -9.863 6.751 1.099 1.00 44.78 96 ASP A CA 1
ATOM 758 C C . ASP A 1 96 ? -9.432 5.323 1.508 1.00 44.78 96 ASP A C 1
ATOM 760 O O . ASP A 1 96 ? -8.351 4.851 1.162 1.00 44.78 96 ASP A O 1
ATOM 764 N N . GLU A 1 97 ? -10.323 4.590 2.164 1.00 46.50 97 GLU A N 1
ATOM 765 C CA . GLU A 1 97 ? -10.370 3.130 2.151 1.00 46.50 97 GLU A CA 1
ATOM 766 C C . GLU A 1 97 ? -11.810 2.749 1.782 1.00 46.50 97 GLU A C 1
ATOM 768 O O . GLU A 1 97 ? -12.619 2.394 2.636 1.00 46.50 97 GLU A O 1
ATOM 773 N N . GLU A 1 98 ? -12.177 2.907 0.503 1.00 49.19 98 GLU A N 1
ATOM 774 C CA . GLU A 1 98 ? -13.423 2.328 -0.011 1.00 49.19 98 GLU A CA 1
ATOM 775 C C . GLU A 1 98 ? -13.371 0.808 0.215 1.00 49.19 98 GLU A C 1
ATOM 777 O O . GLU A 1 98 ? -12.534 0.114 -0.367 1.00 49.19 98 GLU A O 1
ATOM 782 N N . GLU A 1 99 ? -14.277 0.269 1.039 1.00 49.66 99 GLU A N 1
ATOM 783 C CA . GLU A 1 99 ? -14.646 -1.145 0.965 1.00 49.66 99 GLU A CA 1
ATOM 784 C C . GLU A 1 99 ? -15.268 -1.379 -0.415 1.00 49.66 99 GLU A C 1
ATOM 786 O O . GLU A 1 99 ? -16.464 -1.186 -0.635 1.00 49.66 99 GLU A O 1
ATOM 791 N N . VAL A 1 100 ? -14.422 -1.733 -1.379 1.00 55.38 100 VAL A N 1
ATOM 792 C CA . VAL A 1 100 ? -14.847 -2.025 -2.744 1.00 55.38 100 VAL A CA 1
ATOM 793 C C . VAL A 1 100 ? -15.677 -3.305 -2.701 1.00 55.38 100 VAL A C 1
ATOM 795 O O . VAL A 1 100 ? -15.155 -4.376 -2.379 1.00 55.38 100 VAL A O 1
ATOM 798 N N . ASP A 1 101 ? -16.976 -3.207 -2.996 1.00 58.69 101 ASP A N 1
ATOM 799 C CA . ASP A 1 101 ? -17.846 -4.378 -3.085 1.00 58.69 101 ASP A CA 1
ATOM 800 C C . ASP A 1 101 ? -17.373 -5.271 -4.244 1.00 58.69 101 ASP A C 1
ATOM 802 O O . ASP A 1 101 ? -17.608 -5.012 -5.426 1.00 58.69 101 ASP A O 1
ATOM 806 N N . LEU A 1 102 ? -16.652 -6.334 -3.882 1.00 60.31 102 LEU A N 1
ATOM 807 C CA . LEU A 1 102 ? -15.991 -7.251 -4.811 1.00 60.31 102 LEU A CA 1
ATOM 808 C C . LEU A 1 102 ? -16.979 -7.997 -5.724 1.00 60.31 102 LEU A C 1
ATOM 810 O O . LEU A 1 102 ? -16.555 -8.630 -6.685 1.00 60.31 102 LEU A O 1
ATOM 814 N N . SER A 1 103 ? -18.287 -7.967 -5.434 1.00 60.94 103 SER A N 1
ATOM 815 C CA . SER A 1 103 ? -19.293 -8.712 -6.197 1.00 60.94 103 SER A CA 1
ATOM 816 C C . SER A 1 103 ? -19.765 -7.994 -7.466 1.00 60.94 103 SER A C 1
ATOM 818 O O . SER A 1 103 ? -20.351 -8.633 -8.344 1.00 60.94 103 SER A O 1
ATOM 820 N N . GLU A 1 104 ? -19.471 -6.695 -7.590 1.00 64.38 104 GLU A N 1
ATOM 821 C CA . GLU A 1 104 ? -19.814 -5.868 -8.756 1.00 64.38 104 GLU A CA 1
ATOM 822 C C . GLU A 1 104 ? -18.611 -5.561 -9.664 1.00 64.38 104 GLU A C 1
ATOM 824 O O . GLU A 1 104 ? -18.769 -4.959 -10.730 1.00 64.38 104 GLU A O 1
ATOM 829 N N . LEU A 1 105 ? -17.406 -5.986 -9.274 1.00 67.88 105 LEU A N 1
ATOM 830 C CA . LEU A 1 105 ? -16.199 -5.760 -10.058 1.00 67.88 105 LEU A CA 1
ATOM 831 C C . LEU A 1 105 ? -16.105 -6.739 -11.237 1.00 67.88 105 LEU A C 1
ATOM 833 O O . LEU A 1 105 ? -16.422 -7.924 -11.100 1.00 67.88 105 LEU A O 1
ATOM 837 N N . PRO A 1 106 ? -15.650 -6.274 -12.414 1.00 73.19 106 PRO A N 1
ATOM 838 C CA . PRO A 1 106 ? -15.353 -7.174 -13.516 1.00 73.19 106 PRO A CA 1
ATOM 839 C C . PRO A 1 106 ? -14.220 -8.132 -13.123 1.00 73.19 106 PRO A C 1
ATOM 841 O O . PRO A 1 106 ? -13.315 -7.767 -12.370 1.00 73.19 106 PRO A O 1
ATOM 844 N N . GLU A 1 107 ? -14.275 -9.361 -13.642 1.00 77.94 107 GLU A N 1
ATOM 845 C CA . GLU A 1 107 ? -13.189 -10.333 -13.489 1.00 77.94 107 GLU A CA 1
ATOM 846 C C . GLU A 1 107 ? -11.885 -9.733 -14.033 1.00 77.94 107 GLU A C 1
ATOM 848 O O . GLU A 1 107 ? -11.891 -9.042 -15.055 1.00 77.94 107 GLU A O 1
ATOM 853 N N . ILE A 1 108 ? -10.776 -9.964 -13.330 1.00 79.94 108 ILE A N 1
ATOM 854 C CA . ILE A 1 108 ? -9.484 -9.400 -13.714 1.00 79.94 108 ILE A CA 1
ATOM 855 C C . ILE A 1 108 ? -9.040 -10.016 -15.042 1.00 79.94 108 ILE A C 1
ATOM 857 O O . ILE A 1 108 ? -8.720 -11.200 -15.126 1.00 79.94 108 ILE A O 1
ATOM 861 N N . GLU A 1 109 ? -8.968 -9.187 -16.078 1.00 82.31 109 GLU A N 1
ATOM 862 C CA . GLU A 1 109 ? -8.421 -9.579 -17.371 1.00 82.31 109 GLU A CA 1
ATOM 863 C C . GLU A 1 109 ? -6.894 -9.417 -17.356 1.00 82.31 109 GLU A C 1
ATOM 865 O O . GLU A 1 109 ? -6.377 -8.298 -17.367 1.00 82.31 109 GLU A O 1
ATOM 870 N N . GLU A 1 110 ? -6.154 -10.530 -17.385 1.00 81.62 110 GLU A N 1
ATOM 871 C CA . GLU A 1 110 ? -4.680 -10.518 -17.429 1.00 81.62 110 GLU A CA 1
ATOM 872 C C . GLU A 1 110 ? -4.139 -9.659 -18.587 1.00 81.62 110 GLU A C 1
ATOM 874 O O . GLU A 1 110 ? -3.155 -8.939 -18.424 1.00 81.62 110 GLU A O 1
ATOM 879 N N . ASP A 1 111 ? -4.820 -9.662 -19.738 1.00 84.00 111 ASP A N 1
ATOM 880 C CA . ASP A 1 111 ? -4.462 -8.852 -20.909 1.00 84.00 111 ASP A CA 1
ATOM 881 C C . ASP A 1 111 ? -4.458 -7.348 -20.589 1.00 84.00 111 ASP A C 1
ATOM 883 O O . ASP A 1 111 ? -3.530 -6.636 -20.969 1.00 84.00 111 ASP A O 1
ATOM 887 N N . LYS A 1 112 ? -5.423 -6.870 -19.789 1.00 85.94 112 LYS A N 1
ATOM 888 C CA . LYS A 1 112 ? -5.501 -5.463 -19.365 1.00 85.94 112 LYS A CA 1
ATOM 889 C C . LYS A 1 112 ? -4.353 -5.078 -18.446 1.00 85.94 112 LYS A C 1
ATOM 891 O O . LYS A 1 112 ? -3.831 -3.967 -18.555 1.00 85.94 112 LYS A O 1
ATOM 896 N N . ILE A 1 113 ? -3.933 -5.994 -17.576 1.00 86.31 113 ILE A N 1
ATOM 897 C CA . ILE A 1 113 ? -2.760 -5.783 -16.726 1.00 86.31 113 ILE A CA 1
ATOM 898 C C . ILE A 1 113 ? -1.502 -5.709 -17.590 1.00 86.31 113 ILE A C 1
ATOM 900 O O . ILE A 1 113 ? -0.695 -4.798 -17.422 1.00 86.31 113 ILE A O 1
ATOM 904 N N . VAL A 1 114 ? -1.353 -6.602 -18.569 1.00 86.88 114 VAL A N 1
ATOM 905 C CA . VAL A 1 114 ? -0.229 -6.563 -19.515 1.00 86.88 114 VAL A CA 1
ATOM 906 C C . VAL A 1 114 ? -0.215 -5.257 -20.318 1.00 86.88 114 VAL A C 1
ATOM 908 O O . VAL A 1 114 ? 0.848 -4.655 -20.485 1.00 86.88 114 VAL A O 1
ATOM 911 N N . GLU A 1 115 ? -1.370 -4.775 -20.785 1.00 88.38 115 GLU A N 1
ATOM 912 C CA . GLU A 1 115 ? -1.488 -3.472 -21.452 1.00 88.38 115 GLU A CA 1
ATOM 913 C C . GLU A 1 115 ? -1.045 -2.319 -20.540 1.00 88.38 115 GLU A C 1
ATOM 915 O O . GLU A 1 115 ? -0.295 -1.448 -20.985 1.00 88.38 115 GLU A O 1
ATOM 920 N N . ALA A 1 116 ? -1.449 -2.324 -19.266 1.00 88.94 116 ALA A N 1
ATOM 921 C CA . ALA A 1 116 ? -1.036 -1.317 -18.290 1.00 88.94 116 ALA A CA 1
ATOM 922 C C . ALA A 1 116 ? 0.477 -1.365 -18.015 1.00 88.94 116 ALA A C 1
ATOM 924 O O . ALA A 1 116 ? 1.150 -0.334 -18.047 1.00 88.94 116 ALA A O 1
ATOM 925 N N . LEU A 1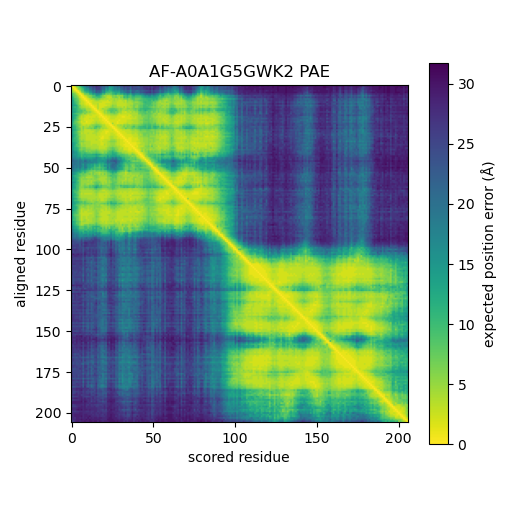 117 ? 1.043 -2.563 -17.841 1.00 88.00 117 LEU A N 1
ATOM 926 C CA . LEU A 1 117 ? 2.485 -2.762 -17.661 1.00 88.00 117 LEU A CA 1
ATOM 927 C C . LEU A 1 117 ? 3.285 -2.298 -18.887 1.00 88.00 117 LEU A C 1
ATOM 929 O O . LEU A 1 117 ? 4.375 -1.748 -18.742 1.00 88.00 117 LEU A O 1
ATOM 933 N N . ARG A 1 118 ? 2.739 -2.442 -20.101 1.00 87.75 118 ARG A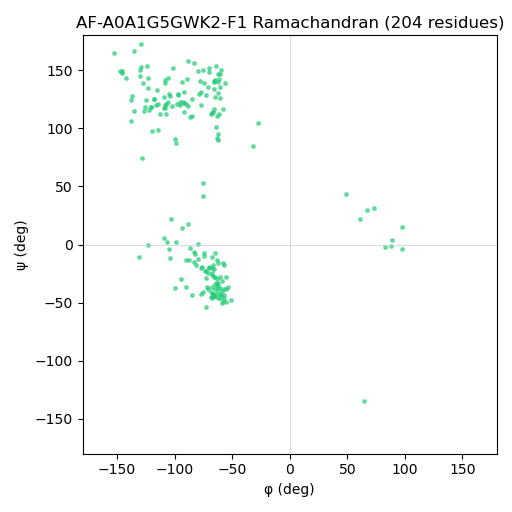 N 1
ATOM 934 C CA . ARG A 1 118 ? 3.355 -1.932 -21.338 1.00 87.75 118 ARG A CA 1
ATOM 935 C C . ARG A 1 118 ? 3.402 -0.407 -21.433 1.00 87.75 118 ARG A C 1
ATOM 937 O O . ARG A 1 118 ? 4.208 0.112 -22.204 1.00 87.75 118 ARG A O 1
ATOM 944 N N . GLN A 1 119 ? 2.569 0.309 -20.678 1.00 87.19 119 GLN A N 1
ATOM 945 C CA . GLN A 1 119 ? 2.622 1.774 -20.595 1.00 87.19 119 GLN A CA 1
ATOM 946 C C . GLN A 1 119 ? 3.731 2.273 -19.663 1.00 87.19 119 GLN A C 1
ATOM 948 O O . GLN A 1 119 ? 4.060 3.461 -19.683 1.00 87.19 119 GLN A O 1
ATOM 953 N N . VAL A 1 120 ? 4.322 1.380 -18.865 1.00 86.25 120 VAL A N 1
ATOM 954 C CA . VAL A 1 120 ? 5.442 1.705 -17.988 1.00 86.25 120 VAL A CA 1
ATOM 955 C C . VAL A 1 120 ? 6.755 1.439 -18.722 1.00 86.25 120 VAL A C 1
ATOM 957 O O . VAL A 1 120 ? 7.045 0.323 -19.157 1.00 86.25 120 VAL A O 1
ATOM 960 N N . TYR A 1 121 ? 7.562 2.491 -18.843 1.00 84.81 121 TYR A N 1
ATOM 961 C CA . TYR A 1 121 ? 8.858 2.471 -19.517 1.00 84.81 121 TYR A CA 1
ATOM 962 C C . TYR A 1 121 ? 9.989 2.581 -18.504 1.00 84.81 121 TYR A C 1
ATOM 964 O O . TYR A 1 121 ? 9.885 3.333 -17.530 1.00 84.81 121 TYR A O 1
ATOM 972 N N . ASP A 1 122 ? 11.072 1.851 -18.753 1.00 81.31 122 ASP A N 1
ATOM 973 C CA . ASP A 1 122 ? 12.281 1.966 -17.948 1.00 81.31 122 ASP A CA 1
ATOM 974 C C . ASP A 1 122 ? 12.980 3.322 -18.235 1.00 81.31 122 ASP A C 1
ATOM 976 O O . ASP A 1 122 ? 13.037 3.772 -19.385 1.00 81.31 122 ASP A O 1
ATOM 980 N N . PRO A 1 123 ? 13.450 4.045 -17.201 1.00 71.69 123 PRO A N 1
ATOM 981 C CA . PRO A 1 123 ? 14.083 5.353 -17.380 1.00 71.69 123 PRO A CA 1
ATOM 982 C C . PRO A 1 123 ? 15.491 5.269 -17.992 1.00 71.69 123 PRO A C 1
ATOM 984 O O . PRO A 1 123 ? 15.950 6.247 -18.584 1.00 71.69 123 PRO A O 1
ATOM 987 N N . GLU A 1 124 ? 16.169 4.126 -17.872 1.00 76.06 124 GLU A N 1
ATOM 988 C CA . GLU A 1 124 ? 17.517 3.901 -18.405 1.00 76.06 124 GLU A CA 1
ATOM 989 C C . GLU A 1 124 ? 17.461 3.353 -19.839 1.00 76.06 124 GLU A C 1
ATOM 991 O O . GLU A 1 124 ? 18.287 3.703 -20.688 1.00 76.06 124 GLU A O 1
ATOM 996 N N . ILE A 1 125 ? 16.469 2.507 -20.129 1.00 74.81 125 ILE A N 1
ATOM 997 C CA . ILE A 1 125 ? 16.226 1.913 -21.442 1.00 74.81 125 ILE A CA 1
ATOM 998 C C . ILE A 1 125 ? 14.809 2.295 -21.887 1.00 74.81 125 ILE A C 1
ATOM 1000 O O . ILE A 1 125 ? 13.858 1.820 -21.281 1.00 74.81 125 ILE A O 1
ATOM 1004 N N . PRO A 1 126 ? 14.624 3.072 -22.975 1.00 76.00 126 PRO A N 1
ATOM 1005 C CA . PRO A 1 126 ? 13.315 3.568 -23.420 1.00 76.00 126 PRO A CA 1
ATOM 1006 C C . PRO A 1 126 ? 12.465 2.473 -24.097 1.00 76.00 126 PRO A C 1
ATOM 1008 O O . PRO A 1 126 ? 12.008 2.614 -25.231 1.00 76.00 126 PRO A O 1
ATOM 1011 N N . VAL A 1 127 ? 12.286 1.352 -23.408 1.00 81.88 127 VAL A N 1
ATOM 1012 C CA . VAL A 1 127 ? 11.491 0.186 -23.779 1.00 81.88 127 VAL A CA 1
ATOM 1013 C C . VAL A 1 127 ? 10.601 -0.141 -22.581 1.00 81.88 127 VAL A C 1
ATOM 1015 O O . VAL A 1 127 ? 10.929 0.170 -21.434 1.00 81.88 127 VAL A O 1
ATOM 1018 N N . ASN A 1 128 ? 9.433 -0.711 -22.850 1.00 86.19 128 ASN A N 1
ATOM 1019 C CA . ASN A 1 128 ? 8.511 -1.072 -21.788 1.00 86.19 128 ASN A CA 1
ATOM 1020 C C . ASN A 1 128 ? 9.039 -2.249 -20.951 1.00 86.19 128 ASN A C 1
ATOM 1022 O O . ASN A 1 128 ? 9.786 -3.105 -21.429 1.00 86.19 128 ASN A O 1
ATOM 1026 N N . ILE A 1 129 ? 8.630 -2.288 -19.687 1.00 86.06 129 ILE A N 1
ATOM 1027 C CA . ILE A 1 129 ? 9.131 -3.267 -18.714 1.00 86.06 129 ILE A CA 1
ATOM 1028 C C . ILE A 1 129 ? 8.695 -4.703 -19.021 1.00 86.06 129 ILE A C 1
ATOM 1030 O O . ILE A 1 129 ? 9.388 -5.654 -18.658 1.00 86.06 129 ILE A O 1
ATOM 1034 N N . TYR A 1 130 ? 7.565 -4.857 -19.712 1.00 86.44 130 TYR A N 1
ATOM 1035 C CA . TYR A 1 130 ? 7.012 -6.154 -20.078 1.00 86.44 130 TYR A CA 1
ATOM 1036 C C . TYR A 1 130 ? 7.832 -6.823 -21.189 1.00 86.44 130 TYR A C 1
ATOM 1038 O O . TYR A 1 130 ? 8.337 -7.927 -21.014 1.00 86.44 130 TYR A O 1
ATOM 1046 N N . ASP A 1 131 ? 8.054 -6.128 -22.304 1.00 82.69 131 ASP A N 1
ATOM 1047 C CA . ASP A 1 131 ? 8.812 -6.629 -23.452 1.00 82.69 131 ASP A CA 1
ATOM 1048 C C . ASP A 1 131 ? 10.330 -6.670 -23.160 1.00 82.69 131 ASP A C 1
ATOM 1050 O O . ASP A 1 131 ? 11.053 -7.477 -23.757 1.00 82.69 131 ASP A O 1
ATOM 1054 N N . LEU A 1 132 ? 10.819 -5.863 -22.202 1.00 81.62 132 LEU A N 1
ATOM 1055 C CA . LEU A 1 132 ? 12.162 -6.013 -21.616 1.00 81.62 132 LEU A CA 1
ATOM 1056 C C . LEU A 1 132 ? 12.328 -7.308 -20.803 1.00 81.62 132 LEU A C 1
ATOM 1058 O O . LEU A 1 132 ? 13.464 -7.707 -20.531 1.00 81.62 132 LEU A O 1
ATOM 1062 N N . GLY A 1 133 ? 11.231 -7.955 -20.404 1.00 83.00 133 GLY A N 1
ATOM 1063 C CA . GLY A 1 133 ? 11.257 -9.158 -19.576 1.00 83.00 133 GLY A CA 1
ATOM 1064 C C . GLY A 1 133 ? 11.635 -8.880 -18.119 1.00 83.00 133 GLY A C 1
ATOM 1065 O O . GLY A 1 133 ? 12.293 -9.708 -17.492 1.00 83.00 133 GLY A O 1
ATOM 1066 N N . LEU A 1 134 ? 11.278 -7.703 -17.589 1.00 84.94 134 LEU A N 1
ATOM 1067 C CA . LEU A 1 134 ? 11.490 -7.359 -16.175 1.00 84.94 134 LEU A CA 1
ATOM 1068 C C . LEU A 1 134 ? 10.402 -7.932 -15.261 1.00 84.94 134 LEU A C 1
ATOM 1070 O O . LEU A 1 134 ? 10.607 -8.018 -14.053 1.00 84.94 134 LEU A O 1
ATOM 1074 N N . ILE A 1 135 ? 9.259 -8.323 -15.825 1.00 88.44 135 ILE A N 1
ATOM 1075 C CA . ILE A 1 135 ? 8.164 -8.970 -15.102 1.00 88.44 135 ILE A CA 1
ATOM 1076 C C . ILE A 1 135 ? 8.405 -10.478 -15.102 1.00 88.44 135 ILE A C 1
ATOM 1078 O O . ILE A 1 135 ? 8.480 -11.100 -16.160 1.00 88.44 135 ILE A O 1
ATOM 1082 N N . TYR A 1 136 ? 8.547 -11.063 -13.916 1.00 85.44 136 TYR A N 1
ATOM 1083 C CA . TYR A 1 136 ? 8.819 -12.491 -13.739 1.00 85.44 136 TYR A CA 1
ATOM 1084 C C . TYR A 1 136 ? 7.573 -13.286 -13.398 1.00 85.44 136 TYR A C 1
ATOM 1086 O O . TYR A 1 136 ? 7.443 -14.429 -13.830 1.00 85.44 136 TYR A O 1
ATOM 1094 N N . ASN A 1 137 ? 6.687 -12.698 -12.599 1.00 84.25 137 ASN A N 1
ATOM 1095 C CA . ASN A 1 137 ? 5.432 -13.329 -12.245 1.00 84.25 137 ASN A CA 1
ATOM 1096 C C . ASN A 1 137 ? 4.325 -12.284 -12.096 1.00 84.25 137 ASN A C 1
ATOM 1098 O O . ASN A 1 137 ? 4.586 -11.151 -11.690 1.00 84.25 137 ASN A O 1
ATOM 1102 N N . LEU A 1 138 ? 3.112 -12.698 -12.430 1.00 86.88 138 LEU A N 1
ATOM 1103 C CA . LEU A 1 138 ? 1.877 -11.952 -12.288 1.00 86.88 138 LEU A CA 1
ATOM 1104 C C . LEU A 1 138 ? 0.846 -12.952 -11.767 1.00 86.88 138 LEU A C 1
ATOM 1106 O O . LEU A 1 138 ? 0.417 -13.840 -12.499 1.00 86.88 138 LEU A O 1
ATOM 1110 N N . ASP A 1 139 ? 0.498 -12.822 -10.493 1.00 83.69 139 ASP A N 1
ATOM 1111 C CA . ASP A 1 139 ? -0.508 -13.641 -9.825 1.00 83.69 139 ASP A CA 1
ATOM 1112 C C . ASP A 1 139 ? -1.735 -12.765 -9.545 1.00 83.69 139 ASP A C 1
ATOM 1114 O O . ASP A 1 139 ? -1.635 -11.677 -8.977 1.00 83.69 139 ASP A O 1
ATOM 1118 N N . THR A 1 140 ? -2.910 -13.224 -9.973 1.00 84.56 140 THR A N 1
ATOM 1119 C CA . THR A 1 140 ? -4.187 -12.557 -9.696 1.00 84.56 140 THR A CA 1
ATOM 1120 C C . THR A 1 140 ? -4.940 -13.340 -8.630 1.00 84.56 140 THR A C 1
ATOM 1122 O O . THR A 1 140 ? -5.104 -14.560 -8.706 1.00 84.56 140 THR A O 1
ATOM 1125 N N . HIS A 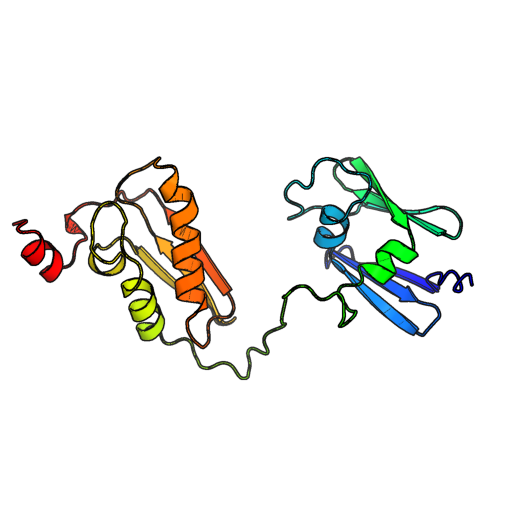1 141 ? -5.389 -12.639 -7.596 1.00 81.69 141 HIS A N 1
ATOM 1126 C CA . HIS A 1 141 ? -6.074 -13.237 -6.464 1.00 81.69 141 HIS A CA 1
ATOM 1127 C C . HIS A 1 141 ? -7.595 -13.043 -6.558 1.00 81.69 141 HIS A C 1
ATOM 1129 O O . HIS A 1 141 ? -8.077 -12.050 -7.106 1.00 81.69 141 HIS A O 1
ATOM 1135 N N . PRO A 1 142 ? -8.388 -13.962 -5.973 1.00 72.50 142 PRO A N 1
ATOM 1136 C CA . PRO A 1 142 ? -9.852 -13.900 -6.021 1.00 72.50 142 PRO A CA 1
ATOM 1137 C C . PRO A 1 142 ? -10.457 -12.723 -5.238 1.00 72.50 142 PRO A C 1
ATOM 1139 O O . PRO A 1 142 ? -11.648 -12.465 -5.349 1.00 72.50 142 PRO A O 1
ATOM 1142 N N . ASN A 1 143 ? -9.664 -12.018 -4.431 1.00 76.69 143 ASN A N 1
ATOM 1143 C CA . ASN A 1 143 ? -10.044 -10.780 -3.745 1.00 76.69 143 ASN A CA 1
ATOM 1144 C C . ASN A 1 143 ? -9.768 -9.526 -4.593 1.00 76.69 143 ASN A C 1
ATOM 1146 O O . ASN A 1 143 ? -9.672 -8.436 -4.040 1.00 76.69 143 ASN A O 1
ATOM 1150 N N . HIS A 1 144 ? -9.579 -9.686 -5.904 1.00 80.50 144 HIS A N 1
ATOM 1151 C CA . HIS A 1 144 ? -9.218 -8.609 -6.818 1.00 80.50 144 HIS A CA 1
ATOM 1152 C C . HIS A 1 144 ? -7.871 -7.923 -6.500 1.00 80.50 144 HIS A C 1
ATOM 1154 O O . HIS A 1 144 ? -7.633 -6.788 -6.921 1.00 80.50 144 HIS A O 1
ATOM 1160 N N . LYS A 1 145 ? -6.978 -8.615 -5.775 1.00 84.75 145 LYS A N 1
ATOM 1161 C CA . LYS A 1 145 ? -5.585 -8.197 -5.573 1.00 84.75 145 LYS A CA 1
ATOM 1162 C C . LYS A 1 145 ? -4.694 -8.762 -6.680 1.00 84.75 145 LYS A C 1
ATOM 1164 O O . LYS A 1 145 ? -4.890 -9.901 -7.110 1.00 84.75 145 LYS A O 1
ATOM 1169 N N . VAL A 1 146 ? -3.717 -7.982 -7.128 1.00 87.81 146 VAL A N 1
ATOM 1170 C CA . VAL A 1 146 ? -2.703 -8.417 -8.094 1.00 87.81 146 VAL A CA 1
ATOM 1171 C C . VAL A 1 146 ? -1.324 -8.347 -7.458 1.00 87.81 146 VAL A C 1
ATOM 1173 O O . VAL A 1 146 ? -0.899 -7.288 -7.003 1.00 87.81 146 VAL A O 1
ATOM 1176 N N . ASP A 1 147 ? -0.607 -9.460 -7.490 1.00 88.50 147 ASP A N 1
ATOM 1177 C CA . ASP A 1 147 ? 0.748 -9.572 -6.974 1.00 88.50 147 ASP A CA 1
ATOM 1178 C C . ASP A 1 147 ? 1.711 -9.709 -8.158 1.00 88.50 147 ASP A C 1
ATOM 1180 O O . ASP A 1 147 ? 1.644 -10.646 -8.960 1.00 88.50 147 ASP A O 1
ATOM 1184 N N . VAL A 1 148 ? 2.613 -8.740 -8.299 1.00 89.25 148 VAL A N 1
ATOM 1185 C CA . VAL A 1 148 ? 3.557 -8.669 -9.417 1.00 89.25 148 VAL A CA 1
ATOM 1186 C C . VAL A 1 148 ? 4.970 -8.841 -8.890 1.00 89.25 148 VAL A C 1
ATOM 1188 O O . VAL A 1 148 ? 5.453 -8.038 -8.098 1.00 89.25 148 VAL A O 1
ATOM 1191 N N . LYS A 1 149 ? 5.679 -9.858 -9.382 1.00 88.94 149 LYS A N 1
ATOM 1192 C CA . LYS A 1 149 ? 7.113 -10.013 -9.117 1.00 88.94 149 LYS A CA 1
ATOM 1193 C C . LYS A 1 149 ? 7.901 -9.460 -10.279 1.00 88.94 149 LYS A C 1
ATOM 1195 O O . LYS A 1 149 ? 7.783 -9.951 -11.406 1.00 88.94 149 LYS A O 1
ATOM 1200 N N . MET A 1 150 ? 8.745 -8.479 -9.999 1.00 87.75 150 MET A N 1
ATOM 1201 C CA . MET A 1 150 ? 9.577 -7.862 -11.019 1.00 87.75 150 MET A CA 1
ATOM 1202 C C . MET A 1 150 ? 11.014 -7.676 -10.567 1.00 87.75 150 MET A C 1
ATOM 1204 O O . MET A 1 150 ? 11.342 -7.752 -9.387 1.00 87.75 150 MET A O 1
ATOM 1208 N N . THR A 1 151 ? 11.880 -7.390 -11.523 1.00 86.56 151 THR A N 1
ATOM 1209 C CA . THR A 1 151 ? 13.285 -7.089 -11.280 1.00 86.56 151 THR A CA 1
ATOM 1210 C C . THR A 1 151 ? 13.683 -5.794 -11.980 1.00 86.56 151 THR A C 1
ATOM 1212 O O . THR A 1 151 ? 12.912 -5.225 -12.753 1.00 86.56 151 THR A O 1
ATOM 1215 N N . LEU A 1 152 ? 14.898 -5.319 -11.722 1.00 82.38 152 LEU A N 1
ATOM 1216 C CA . LEU A 1 152 ? 15.456 -4.143 -12.382 1.00 82.38 152 LEU A CA 1
ATOM 1217 C C . LEU A 1 152 ? 16.776 -4.469 -13.063 1.00 82.38 152 LEU A C 1
ATOM 1219 O O . LEU A 1 152 ? 17.528 -5.349 -12.646 1.00 82.38 152 LEU A O 1
ATOM 1223 N N . THR A 1 153 ? 17.078 -3.687 -14.095 1.00 72.19 153 THR A N 1
ATOM 1224 C CA . THR A 1 153 ? 18.316 -3.803 -14.871 1.00 72.19 153 THR A CA 1
ATOM 1225 C C . THR A 1 153 ? 19.561 -3.454 -14.049 1.00 72.19 153 THR A C 1
ATOM 1227 O O . THR A 1 153 ? 20.636 -3.986 -14.328 1.00 72.19 153 THR A O 1
ATOM 1230 N N . THR A 1 154 ? 19.428 -2.595 -13.026 1.00 67.38 154 THR A N 1
ATOM 1231 C CA . THR A 1 154 ? 20.541 -2.145 -12.176 1.00 67.38 154 THR A CA 1
ATOM 1232 C C . THR A 1 154 ? 20.160 -2.110 -10.690 1.00 67.38 154 THR A C 1
ATOM 1234 O O . THR A 1 154 ? 19.223 -1.400 -10.314 1.00 67.38 154 THR A O 1
ATOM 1237 N N . PRO A 1 155 ? 20.908 -2.798 -9.807 1.00 61.94 155 PRO A N 1
ATOM 1238 C CA . PRO A 1 155 ? 20.724 -2.675 -8.367 1.00 61.94 155 PRO A CA 1
ATOM 1239 C C . PRO A 1 155 ? 21.251 -1.328 -7.850 1.00 61.94 155 PRO A C 1
ATOM 1241 O O . PRO A 1 155 ? 22.403 -0.971 -8.087 1.00 61.94 155 PRO A O 1
ATOM 1244 N N . GLY A 1 156 ? 20.427 -0.598 -7.089 1.00 60.88 156 GLY A N 1
ATOM 1245 C CA . GLY A 1 156 ? 20.891 0.518 -6.252 1.00 60.88 156 GLY A CA 1
ATOM 1246 C C . GLY A 1 156 ? 20.765 1.943 -6.809 1.00 60.88 156 GLY A C 1
ATOM 1247 O O . GLY A 1 156 ? 21.360 2.850 -6.228 1.00 60.88 156 GLY A O 1
ATOM 1248 N N . CYS A 1 157 ? 19.995 2.189 -7.874 1.00 61.47 157 CYS A N 1
ATOM 1249 C CA . CYS A 1 157 ? 19.640 3.568 -8.245 1.00 61.47 157 CYS A CA 1
ATOM 1250 C C . CYS A 1 157 ? 18.570 4.138 -7.288 1.00 61.47 157 CYS A C 1
ATOM 1252 O O . CYS A 1 157 ? 17.615 3.437 -6.974 1.00 61.47 157 CYS A O 1
ATOM 1254 N N . PRO A 1 158 ? 18.646 5.407 -6.848 1.00 62.75 158 PRO A N 1
ATOM 1255 C CA . PRO A 1 158 ? 17.610 6.014 -5.999 1.00 62.75 158 PRO A CA 1
ATOM 1256 C C . PRO A 1 158 ? 16.229 6.054 -6.679 1.00 62.75 158 PRO A C 1
ATOM 1258 O O . PRO A 1 158 ? 15.208 5.967 -6.008 1.00 62.75 158 PRO A O 1
ATOM 1261 N N . GLU A 1 159 ? 16.199 6.109 -8.012 1.00 62.88 159 GLU A N 1
ATOM 1262 C CA . GLU A 1 159 ? 14.975 6.043 -8.825 1.00 62.88 159 GLU A CA 1
ATOM 1263 C C . GLU A 1 159 ? 14.328 4.643 -8.822 1.00 62.88 159 GLU A C 1
ATOM 1265 O O . GLU A 1 159 ? 13.118 4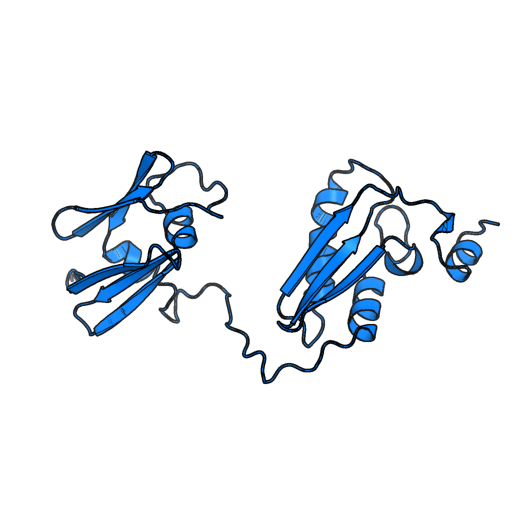.523 -9.007 1.00 62.88 159 GLU A O 1
ATOM 1270 N N . ALA A 1 160 ? 15.111 3.587 -8.560 1.00 64.19 160 ALA A N 1
ATOM 1271 C CA . ALA A 1 160 ? 14.634 2.205 -8.490 1.00 64.19 160 ALA A CA 1
ATOM 1272 C C . ALA A 1 160 ? 13.657 1.974 -7.331 1.00 64.19 160 ALA A C 1
ATOM 1274 O O . ALA A 1 160 ? 12.809 1.098 -7.424 1.00 64.19 160 ALA A O 1
ATOM 1275 N N . ALA A 1 161 ? 13.764 2.752 -6.249 1.00 66.94 161 ALA A N 1
ATOM 1276 C CA . ALA A 1 161 ? 12.882 2.633 -5.089 1.00 66.94 161 ALA A CA 1
ATOM 1277 C C . ALA A 1 161 ? 11.468 3.171 -5.368 1.00 66.94 161 ALA A C 1
ATOM 1279 O O . ALA A 1 161 ? 10.498 2.684 -4.800 1.00 66.94 161 ALA A O 1
ATOM 1280 N N . THR A 1 162 ? 11.344 4.149 -6.266 1.00 74.00 162 THR A N 1
ATOM 1281 C CA . THR A 1 162 ? 10.057 4.764 -6.639 1.00 74.00 162 THR A CA 1
ATOM 1282 C C . THR A 1 162 ? 9.400 4.046 -7.820 1.00 74.00 162 THR A C 1
ATOM 1284 O O . THR A 1 162 ? 8.239 4.290 -8.144 1.00 74.00 162 THR A O 1
ATOM 1287 N N . PHE A 1 163 ? 10.149 3.186 -8.510 1.00 81.25 163 PHE A N 1
ATOM 1288 C CA . PHE A 1 163 ? 9.678 2.501 -9.705 1.00 81.25 163 PHE A CA 1
ATOM 1289 C C . PHE A 1 163 ? 8.577 1.460 -9.427 1.00 81.25 163 PHE A C 1
ATOM 1291 O O . PHE A 1 163 ? 7.567 1.526 -10.128 1.00 81.25 163 PHE A O 1
ATOM 1298 N N . PRO A 1 164 ? 8.681 0.589 -8.397 1.00 82.44 164 PRO A N 1
ATOM 1299 C CA . PRO A 1 164 ? 7.599 -0.310 -7.991 1.00 82.44 164 PRO A CA 1
ATOM 1300 C C . PRO A 1 164 ? 6.277 0.431 -7.798 1.00 82.44 164 PRO A C 1
ATOM 1302 O O . PRO A 1 164 ? 5.305 0.082 -8.452 1.00 82.44 164 PRO A O 1
ATOM 1305 N N . GLY A 1 165 ? 6.284 1.559 -7.079 1.00 83.88 165 GLY A N 1
ATOM 1306 C CA . GLY A 1 165 ? 5.082 2.374 -6.867 1.00 83.88 165 GLY A CA 1
ATOM 1307 C C . GLY A 1 165 ? 4.428 2.890 -8.154 1.00 83.88 165 GLY A C 1
ATOM 1308 O O . GLY A 1 165 ? 3.207 3.019 -8.224 1.00 83.88 165 GLY A O 1
ATOM 1309 N N . LYS A 1 166 ? 5.209 3.155 -9.212 1.00 84.94 166 LYS A N 1
ATOM 1310 C CA . LYS A 1 166 ? 4.655 3.515 -10.532 1.00 84.94 166 LYS A CA 1
ATOM 1311 C C . LYS A 1 1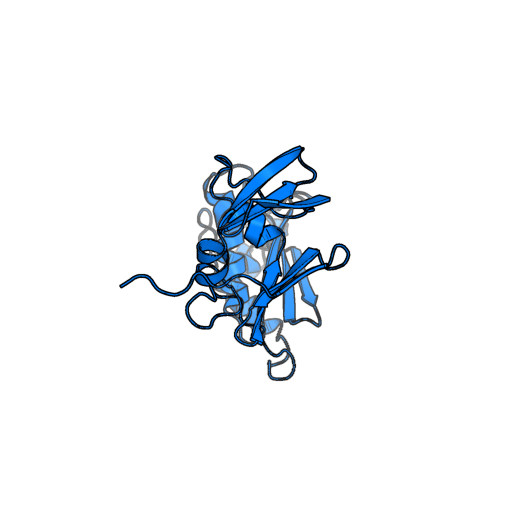66 ? 3.997 2.320 -11.217 1.00 84.94 166 LYS A C 1
ATOM 1313 O O . LYS A 1 166 ? 2.979 2.494 -11.881 1.00 84.94 166 LYS A O 1
ATOM 1318 N N . VAL A 1 167 ? 4.588 1.136 -11.075 1.00 87.00 167 VAL A N 1
ATOM 1319 C CA . VAL A 1 167 ? 4.037 -0.118 -11.601 1.00 87.00 167 VAL A CA 1
ATOM 1320 C C . VAL A 1 167 ? 2.755 -0.476 -10.848 1.00 87.00 167 VAL A C 1
ATOM 1322 O O . VAL A 1 167 ? 1.741 -0.723 -11.491 1.00 87.00 167 VAL A O 1
ATOM 1325 N N . GLU A 1 168 ? 2.761 -0.395 -9.517 1.00 88.25 168 GLU A N 1
ATOM 1326 C CA . GLU A 1 168 ? 1.591 -0.602 -8.650 1.00 88.25 168 GLU A CA 1
ATOM 1327 C C . GLU A 1 168 ? 0.445 0.321 -9.055 1.00 88.25 168 GLU A C 1
ATOM 1329 O O . GLU A 1 168 ? -0.660 -0.143 -9.315 1.00 88.25 168 GLU A O 1
ATOM 1334 N N . ALA A 1 169 ? 0.716 1.621 -9.211 1.00 85.69 169 ALA A N 1
ATOM 1335 C CA . ALA A 1 169 ? -0.294 2.584 -9.638 1.00 85.69 169 ALA A CA 1
ATOM 1336 C C . ALA A 1 169 ? -0.854 2.287 -11.042 1.00 85.69 169 ALA A C 1
ATOM 1338 O O . ALA A 1 169 ? -2.052 2.449 -11.274 1.00 85.69 169 ALA A O 1
ATOM 1339 N N . ALA A 1 170 ? -0.012 1.841 -11.982 1.00 88.12 170 ALA A N 1
ATOM 1340 C CA . ALA A 1 170 ? -0.454 1.470 -13.325 1.00 88.12 170 ALA A CA 1
ATOM 1341 C C . ALA A 1 170 ? -1.357 0.226 -13.306 1.00 88.12 170 ALA A C 1
ATOM 1343 O O . ALA A 1 170 ? -2.391 0.213 -13.970 1.00 88.12 170 ALA A O 1
ATOM 1344 N N . VAL A 1 171 ? -1.004 -0.791 -12.515 1.00 88.44 171 VAL A N 1
ATOM 1345 C CA . VAL A 1 171 ? -1.810 -2.011 -12.349 1.00 88.44 171 VAL A CA 1
ATOM 1346 C C . VAL A 1 171 ? -3.112 -1.708 -11.606 1.00 88.44 171 VAL A C 1
ATOM 1348 O O . VAL A 1 171 ? -4.169 -2.165 -12.023 1.00 88.44 171 VAL A O 1
ATOM 1351 N N . LYS A 1 172 ? -3.076 -0.861 -10.573 1.00 86.75 172 LYS A N 1
ATOM 1352 C CA . LYS A 1 172 ? -4.264 -0.415 -9.826 1.00 86.75 172 LYS A CA 1
ATOM 1353 C C . LYS A 1 172 ? -5.221 0.433 -10.671 1.00 86.75 172 LYS A C 1
ATOM 1355 O O . LYS A 1 172 ? -6.404 0.522 -10.372 1.00 86.75 172 LYS A O 1
ATOM 1360 N N . SER A 1 173 ? -4.734 1.028 -11.761 1.00 85.75 173 SER A N 1
ATOM 1361 C CA . SER A 1 173 ? -5.569 1.731 -12.741 1.00 85.75 173 SER A CA 1
ATOM 1362 C C . SER A 1 173 ? -6.385 0.787 -13.642 1.00 85.75 173 SER A C 1
ATOM 1364 O O . SER A 1 173 ? -7.187 1.269 -14.451 1.00 85.75 173 SER A O 1
ATOM 1366 N N . VAL A 1 174 ? -6.171 -0.530 -13.564 1.00 86.56 174 VAL A N 1
ATOM 1367 C CA . VAL A 1 174 ? -6.898 -1.521 -14.362 1.00 86.56 174 VAL A CA 1
ATOM 1368 C C . VAL A 1 174 ? -8.285 -1.758 -13.755 1.00 86.56 174 VAL A C 1
ATOM 1370 O O . VAL A 1 174 ? -8.396 -2.027 -12.558 1.00 86.56 174 VAL A O 1
ATOM 1373 N N . PRO A 1 175 ? -9.364 -1.695 -14.557 1.00 81.12 175 PRO A N 1
ATOM 1374 C CA . PRO A 1 175 ? -10.707 -1.975 -14.063 1.00 81.12 175 PRO A CA 1
ATOM 1375 C C . PRO A 1 175 ? -10.803 -3.408 -13.527 1.00 81.12 175 PRO A C 1
ATOM 1377 O O . PRO A 1 175 ? -10.483 -4.358 -14.236 1.00 81.12 175 PRO A O 1
ATOM 1380 N N . GLY A 1 176 ? -11.265 -3.546 -12.284 1.00 80.62 176 GLY A N 1
ATOM 1381 C CA . GLY A 1 176 ? -11.360 -4.832 -11.590 1.00 80.62 176 GLY A CA 1
ATOM 1382 C C . GLY A 1 176 ? -10.194 -5.130 -10.648 1.00 80.62 176 GLY A C 1
ATOM 1383 O O . GLY A 1 176 ? -10.257 -6.139 -9.958 1.00 80.62 176 GLY A O 1
ATOM 1384 N N . VAL A 1 177 ? -9.167 -4.276 -10.570 1.00 84.88 177 VAL A N 1
ATOM 1385 C CA . VAL A 1 177 ? -8.099 -4.383 -9.565 1.00 84.88 177 VAL A CA 1
ATOM 1386 C C . VAL A 1 177 ? -8.428 -3.486 -8.375 1.00 84.88 177 VAL A C 1
ATOM 1388 O O . VAL A 1 177 ? -8.559 -2.274 -8.522 1.00 84.88 177 VAL A O 1
ATOM 1391 N N . VAL A 1 178 ? -8.558 -4.084 -7.193 1.00 81.25 178 VAL A N 1
ATOM 1392 C CA . VAL A 1 178 ? -8.765 -3.361 -5.927 1.00 81.25 178 VAL A CA 1
ATOM 1393 C C . VAL A 1 178 ? -7.435 -2.917 -5.346 1.00 81.25 178 VAL A C 1
ATOM 1395 O O . VAL A 1 178 ? -7.280 -1.779 -4.901 1.00 81.25 178 VAL A O 1
ATOM 1398 N N . ASP A 1 179 ? -6.459 -3.817 -5.386 1.00 83.75 179 ASP A N 1
ATOM 1399 C CA . ASP A 1 179 ? -5.146 -3.568 -4.826 1.00 83.75 179 ASP A CA 1
ATOM 1400 C C . ASP A 1 179 ? -4.050 -4.250 -5.645 1.00 83.75 179 ASP A C 1
ATOM 1402 O O . ASP A 1 179 ? -4.279 -5.285 -6.275 1.00 83.75 179 ASP A O 1
ATOM 1406 N N . ALA A 1 180 ? -2.867 -3.646 -5.671 1.00 86.56 180 ALA A N 1
ATOM 1407 C CA . ALA A 1 180 ? -1.730 -4.153 -6.422 1.00 86.56 180 ALA A CA 1
ATOM 1408 C C . ALA A 1 180 ? -0.469 -4.040 -5.569 1.00 86.56 180 ALA A C 1
ATOM 1410 O O . ALA A 1 180 ? -0.159 -2.955 -5.087 1.00 86.56 180 ALA A O 1
ATOM 1411 N N . GLU A 1 181 ? 0.252 -5.148 -5.430 1.00 86.44 181 GLU A N 1
ATOM 1412 C CA . GLU A 1 181 ? 1.508 -5.224 -4.688 1.00 86.44 181 GLU A CA 1
ATOM 1413 C C . GLU A 1 181 ? 2.630 -5.622 -5.644 1.00 86.44 181 GLU A C 1
ATOM 1415 O O . GLU A 1 181 ? 2.541 -6.633 -6.349 1.00 86.44 181 GLU A O 1
ATOM 1420 N N . VAL A 1 182 ? 3.693 -4.818 -5.696 1.00 88.25 182 VAL A N 1
ATOM 1421 C CA . VAL A 1 182 ? 4.868 -5.119 -6.523 1.00 88.25 182 VAL A CA 1
ATOM 1422 C C . VAL A 1 182 ? 6.039 -5.534 -5.640 1.00 88.25 182 VAL A C 1
ATOM 1424 O O . VAL A 1 182 ? 6.646 -4.726 -4.938 1.00 88.25 182 VAL A O 1
ATOM 1427 N N . GLU A 1 183 ? 6.423 -6.804 -5.742 1.00 86.06 183 GLU A N 1
ATOM 1428 C CA . GLU A 1 183 ? 7.601 -7.348 -5.077 1.00 86.06 183 GLU A CA 1
ATOM 1429 C C . GLU A 1 183 ? 8.819 -7.265 -6.002 1.00 86.06 183 GLU A C 1
ATOM 1431 O O . GLU A 1 183 ? 8.853 -7.833 -7.100 1.00 86.06 183 GLU A O 1
ATOM 1436 N N . LEU A 1 184 ? 9.861 -6.581 -5.530 1.00 85.06 184 LEU A N 1
ATOM 1437 C CA . LEU A 1 184 ? 11.105 -6.453 -6.270 1.00 85.06 184 LEU A CA 1
ATOM 1438 C C . LEU A 1 184 ? 12.085 -7.569 -5.895 1.00 85.06 184 LEU A C 1
ATOM 1440 O O . LEU A 1 184 ? 12.605 -7.623 -4.779 1.00 85.06 184 LEU A O 1
ATOM 1444 N N . VAL A 1 185 ? 12.371 -8.439 -6.861 1.00 85.00 185 VAL A N 1
ATOM 1445 C CA . VAL A 1 185 ? 13.268 -9.586 -6.712 1.00 85.00 185 VAL A CA 1
ATOM 1446 C C . VAL A 1 185 ? 14.580 -9.370 -7.465 1.00 85.00 185 VAL A C 1
ATOM 1448 O O . VAL A 1 185 ? 14.625 -8.872 -8.591 1.00 85.00 185 VAL A O 1
ATOM 1451 N N . TRP A 1 186 ? 15.679 -9.773 -6.830 1.00 79.69 186 TRP A N 1
ATOM 1452 C CA . TRP A 1 186 ? 17.029 -9.700 -7.405 1.00 79.69 186 TRP A CA 1
ATOM 1453 C C . TRP A 1 186 ? 17.553 -11.059 -7.877 1.00 79.69 186 TRP A C 1
ATOM 1455 O O . TRP A 1 186 ? 18.578 -11.118 -8.554 1.00 79.69 186 TRP A O 1
ATOM 1465 N N . ASP A 1 187 ? 16.863 -12.139 -7.511 1.00 74.56 187 ASP A N 1
ATOM 1466 C CA . ASP A 1 187 ? 17.196 -13.510 -7.880 1.00 74.56 187 ASP A CA 1
ATOM 1467 C C . ASP A 1 187 ? 15.976 -14.162 -8.557 1.00 74.56 187 ASP A C 1
ATOM 1469 O O . ASP A 1 187 ? 14.894 -14.163 -7.963 1.00 74.56 187 ASP A O 1
ATOM 1473 N N . PRO A 1 188 ? 16.107 -14.689 -9.788 1.00 73.81 188 PRO A N 1
ATOM 1474 C CA . PRO A 1 188 ? 17.305 -14.672 -10.632 1.00 73.81 188 PRO A CA 1
ATOM 1475 C C . PRO A 1 188 ? 17.631 -13.262 -11.172 1.00 73.81 188 PRO A C 1
ATOM 1477 O O . PRO A 1 188 ? 16.716 -12.478 -11.438 1.00 73.81 188 PRO A O 1
ATOM 1480 N N . PRO A 1 189 ? 18.917 -12.916 -11.380 1.00 75.81 189 PRO A N 1
ATOM 1481 C CA . PRO A 1 189 ? 19.283 -11.622 -11.940 1.00 75.81 189 PRO A CA 1
ATOM 1482 C C . PRO A 1 189 ? 18.788 -11.507 -13.380 1.00 75.81 189 PRO A C 1
ATOM 1484 O O . PRO A 1 189 ? 18.911 -12.450 -14.167 1.00 75.81 189 PRO A O 1
ATOM 1487 N N . TRP A 1 190 ? 18.280 -10.331 -13.741 1.00 79.19 190 TRP A N 1
ATOM 1488 C CA . TRP A 1 190 ? 17.863 -10.077 -15.112 1.00 79.19 190 TRP A CA 1
ATOM 1489 C C . TRP A 1 190 ? 19.040 -10.211 -16.080 1.00 79.19 190 TRP A C 1
ATOM 1491 O O . TRP A 1 190 ? 20.134 -9.686 -15.849 1.00 79.19 190 TRP A O 1
ATOM 1501 N N . THR A 1 191 ? 18.806 -10.879 -17.206 1.00 72.31 191 THR A N 1
ATOM 1502 C CA . THR A 1 191 ? 19.760 -10.928 -18.314 1.00 72.31 191 THR A CA 1
ATOM 1503 C C . THR A 1 191 ? 19.073 -10.562 -19.620 1.00 72.31 191 THR A C 1
ATOM 1505 O O . THR A 1 191 ? 17.882 -10.792 -19.804 1.00 72.31 191 THR A O 1
ATOM 1508 N N . LYS A 1 192 ? 19.842 -10.025 -20.574 1.00 70.50 192 LYS A N 1
ATOM 1509 C CA . LYS A 1 192 ? 19.342 -9.613 -21.899 1.00 70.50 192 LYS A CA 1
ATOM 1510 C C . LYS A 1 192 ? 18.673 -10.747 -22.684 1.00 70.50 192 LYS A C 1
ATOM 1512 O O . LYS A 1 192 ? 17.987 -10.483 -23.666 1.00 70.50 192 LYS A O 1
ATOM 1517 N N . ASP A 1 193 ? 18.880 -11.997 -22.274 1.00 68.69 193 ASP A N 1
ATOM 1518 C CA . ASP A 1 193 ? 18.221 -13.144 -22.885 1.00 68.69 193 ASP A CA 1
ATOM 1519 C C . ASP A 1 193 ? 16.706 -13.166 -22.629 1.00 68.69 193 ASP A C 1
ATOM 1521 O O . ASP A 1 193 ? 15.969 -13.669 -23.472 1.00 68.69 193 ASP A O 1
ATOM 1525 N N . HIS A 1 194 ? 16.242 -12.523 -21.551 1.00 68.38 194 HIS A N 1
ATOM 1526 C CA . HIS A 1 194 ? 14.822 -12.392 -21.209 1.00 68.38 194 HIS A CA 1
ATOM 1527 C C . HIS A 1 194 ? 14.057 -11.386 -22.084 1.00 68.38 194 HIS A C 1
ATOM 1529 O O . HIS A 1 194 ? 12.832 -11.340 -22.014 1.00 68.38 194 HIS A O 1
ATOM 1535 N N . MET A 1 195 ? 14.743 -10.588 -22.914 1.00 70.44 195 MET A N 1
ATOM 1536 C CA . MET A 1 195 ? 14.072 -9.691 -23.858 1.00 70.44 195 MET A CA 1
ATOM 1537 C C . MET A 1 195 ? 13.315 -10.489 -24.924 1.00 70.44 195 MET A C 1
ATOM 1539 O O . MET A 1 195 ? 13.846 -11.464 -25.468 1.00 70.44 195 MET A O 1
ATOM 1543 N N . SER A 1 196 ? 12.124 -10.018 -25.296 1.00 69.62 196 SER A N 1
ATOM 1544 C CA . SER A 1 196 ? 11.396 -10.565 -26.449 1.00 69.62 196 SER A CA 1
ATOM 1545 C C . SER A 1 196 ? 12.211 -10.426 -27.744 1.00 69.62 196 SER A C 1
ATOM 1547 O O . SER A 1 196 ? 12.997 -9.486 -27.897 1.00 69.62 196 SER A O 1
ATOM 1549 N N . GLU A 1 197 ? 12.022 -11.346 -28.697 1.00 67.75 197 GLU A N 1
ATOM 1550 C CA . GLU A 1 197 ? 12.753 -11.351 -29.978 1.00 67.75 197 GLU A CA 1
ATOM 1551 C C . GLU A 1 197 ? 12.606 -10.018 -30.739 1.00 67.75 197 GLU A C 1
ATOM 1553 O O . GLU A 1 197 ? 13.591 -9.498 -31.268 1.00 67.75 197 GLU A O 1
ATOM 1558 N N . ASP A 1 198 ? 11.419 -9.403 -30.700 1.00 63.47 198 ASP A N 1
ATOM 1559 C CA . ASP A 1 198 ? 11.152 -8.074 -31.263 1.00 63.47 198 ASP A CA 1
ATOM 1560 C C . ASP A 1 198 ? 12.000 -6.956 -30.628 1.00 63.47 198 ASP A C 1
ATOM 1562 O O . ASP A 1 198 ? 12.481 -6.060 -31.326 1.00 63.47 198 ASP A O 1
ATOM 1566 N N . VAL A 1 199 ? 12.248 -7.016 -29.316 1.00 66.44 199 VAL A N 1
ATOM 1567 C CA . VAL A 1 199 ? 13.061 -6.024 -28.589 1.00 66.44 199 VAL A CA 1
ATOM 1568 C C . VAL A 1 199 ? 14.547 -6.218 -28.871 1.00 66.44 199 VAL A C 1
ATOM 1570 O O . VAL A 1 199 ? 15.260 -5.237 -29.095 1.00 66.44 199 VAL A O 1
ATOM 1573 N N . LYS A 1 200 ? 15.018 -7.472 -28.930 1.00 64.88 200 LYS A N 1
ATOM 1574 C CA . LYS A 1 200 ? 16.398 -7.795 -29.337 1.00 64.88 200 LYS A CA 1
ATOM 1575 C C . LYS A 1 200 ? 16.690 -7.233 -30.734 1.00 64.88 200 LYS A C 1
ATOM 1577 O O . LYS A 1 200 ? 17.713 -6.574 -30.937 1.00 64.88 200 LYS A O 1
ATOM 1582 N N . LEU A 1 201 ? 15.740 -7.393 -31.659 1.00 67.19 201 LEU A N 1
ATOM 1583 C CA . LEU A 1 201 ? 15.828 -6.861 -33.018 1.00 67.19 201 LEU A CA 1
ATOM 1584 C C . LEU A 1 201 ? 15.810 -5.322 -33.051 1.00 67.19 201 LEU A C 1
ATOM 1586 O O . LEU A 1 201 ? 16.631 -4.720 -33.743 1.00 67.19 201 LEU A O 1
ATOM 1590 N N . ALA A 1 202 ? 14.922 -4.681 -32.282 1.00 61.66 202 ALA A N 1
ATOM 1591 C CA . ALA A 1 202 ? 14.815 -3.221 -32.206 1.00 61.66 202 ALA A CA 1
ATOM 1592 C C . ALA A 1 202 ? 16.068 -2.554 -31.610 1.00 61.66 202 ALA A C 1
ATOM 1594 O O . ALA A 1 202 ? 16.452 -1.463 -32.033 1.00 61.66 202 ALA A O 1
ATOM 1595 N N . LEU A 1 203 ? 16.731 -3.220 -30.660 1.00 63.50 203 LEU A N 1
ATOM 1596 C CA . LEU A 1 203 ? 17.967 -2.749 -30.026 1.00 63.50 203 LEU A CA 1
ATOM 1597 C C . LEU A 1 203 ? 19.240 -3.145 -30.795 1.00 63.50 203 LEU A C 1
ATOM 1599 O O . LEU A 1 203 ? 20.337 -2.745 -30.403 1.00 63.50 203 LEU A O 1
ATOM 1603 N N . GLY A 1 204 ? 19.116 -3.903 -31.892 1.00 59.66 204 GLY A N 1
ATOM 1604 C CA . GLY A 1 204 ? 20.249 -4.342 -32.712 1.00 59.66 204 GLY A CA 1
ATOM 1605 C C . GLY A 1 204 ? 21.175 -5.335 -32.003 1.00 59.66 204 GLY A C 1
ATOM 1606 O O . GLY A 1 204 ? 22.380 -5.339 -32.254 1.00 59.66 204 GLY A O 1
ATOM 1607 N N . ILE A 1 205 ? 20.627 -6.139 -31.089 1.00 61.00 205 ILE A N 1
ATOM 1608 C CA . ILE A 1 205 ? 21.351 -7.159 -30.328 1.00 61.00 205 ILE A CA 1
ATOM 1609 C C . ILE A 1 205 ? 21.037 -8.523 -30.956 1.00 61.00 205 ILE A C 1
ATOM 1611 O O . ILE A 1 205 ? 19.879 -8.930 -31.008 1.00 61.00 205 ILE A O 1
ATOM 1615 N N . TRP A 1 206 ? 22.074 -9.203 -31.444 1.00 54.81 206 TRP A N 1
ATOM 1616 C CA . TRP A 1 206 ? 22.044 -10.547 -32.040 1.00 54.81 206 TRP A CA 1
ATOM 1617 C C . TRP A 1 206 ? 22.756 -11.571 -31.164 1.00 54.81 206 TRP A C 1
ATOM 1619 O O . TRP A 1 206 ? 23.732 -11.180 -30.477 1.00 54.81 206 TRP A O 1
#

Secondary structure (DSSP, 8-state):
-------EEEEEEETTTTEEEEEETTS-EEEEEHHHHHHT-TT-S-----TT--EEEEEEETTTEEEEEETTS-EEEEEHHHHHHT-TTSTTT--S-----TTSSPP--HHHHHHHHHT-B-SSSSSBTTTTT-EEEEEE-TTSEEEEEE--SSTT-GGGGTHHHHHHHHHHTSTT-SEEEEEE--SSPP-GGGS-HHHHHHTT--

Organism: NCBI:txid381306

Nearest PDB structures (foldseek):
  3cq2-assembly1_B  TM=9.123E-01  e=1.479E-09  Thermus thermophilus HB8
  3lno-assembly1_A  TM=9.054E-01  e=9.343E-09  Bacillus anthracis
  2cu6-assembly1_A  TM=9.173E-01  e=2.148E-08  Thermus thermophilus HB8
  3luu-assembly1_A  TM=8.899E-01  e=1.070E-07  Acidithiobacillus ferrooxidans ATCC 23270
  1wcj-assembly1_A  TM=8.497E-01  e=3.573E-06  Thermotoga maritima

Radius of gyration: 23.59 Å; Cα contacts (8 Å, |Δi|>4): 312; chains: 1; bounding box: 48×43×67 Å

Sequence (206 aa):
MSEPREQPQEIRPHTKSKRLEIEWGDGHISDFPYSFLRENAPSLPDRADASGIDITDFQPVGHYAIQMTFDTGESATYTWEALRNSDPTDEANAGDEEEVDLSELPEIEEDKIVEALRQVYDPEIPVNIYDLGLIYNLDTHPNHKVDVKMTLTTPGCPEAATFPGKVEAAVKSVPGVVDAEVELVWDPPWTKDHMSEDVKLALGIW

Foldseek 3Di:
DDDDQWFFPDWDQDQPQQWIWTQIPVRDIFIGHVLRCLCVQPPDPDSPRSPPKHWDDWADDPRFWIWTAIPVRDIGIGGPVNCVVCGCPDPVNVDDPPPPPLVPFDDDDVVLLLVLQQVDADPVHRGGQVLQLQWDDWDADSSLEIETEGEDLDPDDPVVVCRQVSSFVSNCPGGSHPGYGYHYDPPPPDDSVSHDPVVCVVVVHD